Protein AF-A0A972V1W1-F1 (afdb_monomer_lite)

pLDDT: mean 84.82, std 15.71, range [30.11, 98.06]

Radius of gyration: 18.18 Å; chains: 1; bounding box: 45×48×38 Å

Secondary structure (DSSP, 8-state):
---BPPPBTTBTT--S-BHHHHHHHHHHHHTT-HHHH-SSPPTT--SSBTTB--TTTGGG----TT-------HHHHHHHHHHHTSSS-----TTHHHHHHHHTTT--TT--EEEEE--HHHHHHHHHHHHHH-GGGTT----HHHHHHHHHHHHHHHHHHHTTS-GGGEEEEEHHHHHH-TTHHHHHHHTTS---GGG--GGG----------HHHHHHHHHHHHHTT----------

Sequence (239 aa):
GNDLYLARESNPKGFFENALINGINESILEKYDFVNRNKEFPLFDKKHSPFQPTYGQRWLTYIQQGVTIKNFDKEVKEKIIRVISLENFAFKDPRFNYTLKVWNKYLNEEVIFLCIIRHPEIVAESVLKDCQTADYLLDFYISKELVYQLWFNSYSHLLNNLKSIDQGRIVFIHYEQLLSGDILQLLSVKLEARLTSNLISPDLNRSRTKDKSPKHVRELYNHLCKLANFRQKVWWNFF

Structure (mmCIF, N/CA/C/O backbone):
data_AF-A0A972V1W1-F1
#
_entry.id   AF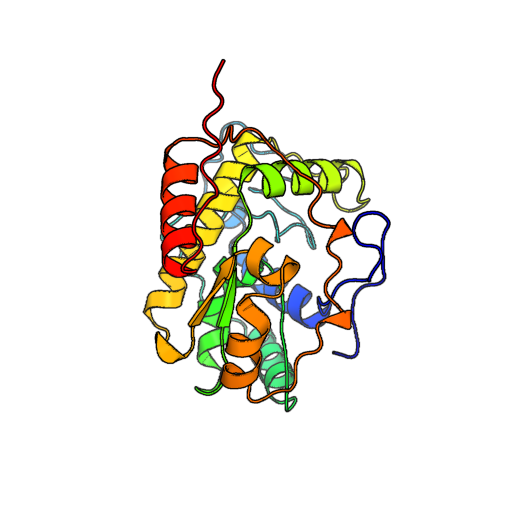-A0A972V1W1-F1
#
loop_
_atom_site.group_PDB
_atom_site.id
_atom_site.type_symbol
_atom_site.label_atom_id
_atom_site.label_alt_id
_atom_site.label_comp_id
_atom_site.label_asym_id
_atom_site.label_entity_id
_atom_site.label_seq_id
_atom_site.pdbx_PDB_ins_code
_atom_site.Cartn_x
_atom_site.Cartn_y
_atom_site.Cartn_z
_atom_site.occupancy
_atom_site.B_iso_or_equiv
_atom_site.auth_seq_id
_atom_site.auth_comp_id
_atom_site.auth_asym_id
_atom_site.auth_atom_id
_atom_site.pdbx_PDB_model_num
ATOM 1 N N . GLY A 1 1 ? -18.771 -1.642 -4.208 1.00 45.25 1 GLY A N 1
ATOM 2 C CA . GLY A 1 1 ? -18.747 -0.170 -4.305 1.00 45.25 1 GLY A CA 1
ATOM 3 C C . GLY A 1 1 ? -19.324 0.227 -5.644 1.00 45.25 1 GLY A C 1
ATOM 4 O O . GLY A 1 1 ? -19.081 -0.494 -6.598 1.00 45.25 1 GLY A O 1
ATOM 5 N N . ASN A 1 2 ? -20.088 1.317 -5.713 1.00 46.66 2 ASN A N 1
ATOM 6 C CA . ASN A 1 2 ? -20.863 1.668 -6.915 1.00 46.66 2 ASN A CA 1
ATOM 7 C C . ASN A 1 2 ? -20.087 2.526 -7.933 1.00 46.66 2 ASN A C 1
ATOM 9 O O . ASN A 1 2 ? -20.643 2.889 -8.959 1.00 46.66 2 ASN A O 1
ATOM 13 N N . ASP A 1 3 ? -18.821 2.840 -7.644 1.00 56.44 3 ASP A N 1
ATOM 14 C CA . ASP A 1 3 ? -17.971 3.732 -8.441 1.00 56.44 3 ASP A CA 1
ATOM 15 C C . ASP A 1 3 ? -16.564 3.122 -8.586 1.00 56.44 3 ASP A C 1
ATOM 17 O O . ASP A 1 3 ? -15.610 3.504 -7.903 1.00 56.44 3 ASP A O 1
ATOM 21 N N . LEU A 1 4 ? -16.497 2.034 -9.358 1.00 63.09 4 LEU A N 1
ATOM 22 C CA . LEU A 1 4 ? -15.283 1.263 -9.645 1.00 63.09 4 LEU A CA 1
ATOM 23 C C . LEU A 1 4 ? -14.649 1.753 -10.954 1.00 63.09 4 LEU A C 1
ATOM 25 O O . LEU A 1 4 ? -15.376 2.014 -11.912 1.00 63.09 4 LEU A O 1
ATOM 29 N N . TYR A 1 5 ? -13.313 1.836 -11.039 1.00 50.03 5 TYR A N 1
ATOM 30 C CA . TYR A 1 5 ? -12.676 2.220 -12.310 1.00 50.03 5 TYR A CA 1
ATOM 31 C C . TYR A 1 5 ? -12.931 1.181 -13.410 1.00 50.03 5 TYR A C 1
ATOM 33 O O . TYR A 1 5 ? -12.855 -0.034 -13.187 1.00 50.03 5 TYR A O 1
ATOM 41 N N . LEU A 1 6 ? -13.163 1.688 -14.624 1.00 46.16 6 LEU A N 1
ATOM 42 C CA . LEU A 1 6 ? -13.383 0.896 -15.832 1.00 46.16 6 LEU A CA 1
ATOM 43 C C . LEU A 1 6 ? -12.174 0.003 -16.171 1.00 46.16 6 LEU A C 1
ATOM 45 O O . LEU A 1 6 ? -11.036 0.271 -15.780 1.00 46.16 6 LEU A O 1
ATOM 49 N N . ALA A 1 7 ? -12.431 -1.078 -16.908 1.00 51.31 7 ALA A N 1
ATOM 50 C CA . ALA A 1 7 ? -11.392 -1.965 -17.428 1.00 51.31 7 ALA A CA 1
ATOM 51 C C . ALA A 1 7 ? -10.428 -1.224 -18.367 1.00 51.31 7 ALA A C 1
ATOM 53 O O . ALA A 1 7 ? -10.837 -0.337 -19.113 1.00 51.31 7 ALA A O 1
ATOM 54 N N . ARG A 1 8 ? -9.151 -1.622 -18.352 1.00 54.38 8 ARG A N 1
ATOM 55 C CA . ARG A 1 8 ? -8.121 -1.159 -19.299 1.00 54.38 8 ARG A CA 1
ATOM 56 C C . ARG A 1 8 ? -7.273 -2.333 -19.772 1.00 54.38 8 ARG A C 1
ATOM 58 O O . ARG A 1 8 ? -7.325 -3.399 -19.166 1.00 54.38 8 ARG A O 1
ATOM 65 N N . GLU A 1 9 ? -6.466 -2.147 -20.811 1.00 51.88 9 GLU A N 1
ATOM 66 C CA . GLU A 1 9 ? -5.689 -3.234 -21.427 1.00 51.88 9 GLU A CA 1
ATOM 67 C C . GLU A 1 9 ? -4.779 -3.977 -20.423 1.00 51.88 9 GLU A C 1
ATOM 69 O O . GLU A 1 9 ? -4.665 -5.201 -20.471 1.00 51.88 9 GLU A O 1
ATOM 74 N N . SER A 1 10 ? -4.206 -3.268 -19.437 1.00 48.19 10 SER A N 1
ATOM 75 C CA . SER A 1 10 ? -3.400 -3.889 -18.373 1.00 48.19 10 SER A CA 1
ATOM 76 C C . SER A 1 10 ? -4.210 -4.590 -17.268 1.00 48.19 10 SER A C 1
ATOM 78 O O . SER A 1 10 ? -3.644 -5.380 -16.511 1.00 48.19 10 SER A O 1
ATOM 80 N N . ASN A 1 11 ? -5.529 -4.365 -17.187 1.00 45.06 11 ASN A N 1
ATOM 81 C CA . ASN A 1 11 ? -6.443 -5.032 -16.255 1.00 45.06 11 ASN A CA 1
ATOM 82 C C . ASN A 1 11 ? -7.858 -5.202 -16.868 1.00 45.06 11 ASN A C 1
ATOM 84 O O . ASN A 1 11 ? -8.752 -4.377 -16.632 1.00 45.06 11 ASN A O 1
ATOM 88 N N . PRO A 1 12 ? -8.085 -6.279 -17.643 1.00 47.28 12 PRO A N 1
ATOM 89 C CA . PRO A 1 12 ? -9.292 -6.449 -18.456 1.00 47.28 12 PRO A CA 1
ATOM 90 C C . PRO A 1 12 ? -10.582 -6.700 -17.656 1.00 47.28 12 PRO A C 1
ATOM 92 O O . PRO A 1 12 ? -11.661 -6.688 -18.237 1.00 47.28 12 PRO A O 1
ATOM 95 N N . LYS A 1 13 ? -10.507 -6.907 -16.332 1.00 48.62 13 LYS A N 1
ATOM 96 C CA . LYS A 1 13 ? -11.685 -7.118 -15.467 1.00 48.62 13 LYS A CA 1
ATOM 97 C C . LYS A 1 13 ? -12.206 -5.842 -14.784 1.00 48.62 13 LYS A C 1
ATOM 99 O O . LYS A 1 13 ? -13.148 -5.933 -14.002 1.00 48.62 13 LYS A O 1
ATOM 104 N N . GLY A 1 14 ? -11.618 -4.671 -15.047 1.00 52.25 14 GLY A N 1
ATOM 105 C CA . GLY A 1 14 ? -11.897 -3.462 -14.259 1.00 52.25 14 GLY A CA 1
ATOM 106 C C . GLY A 1 14 ? -11.133 -3.446 -12.939 1.00 52.25 14 GLY A C 1
ATOM 107 O O . GLY A 1 14 ? -10.493 -4.431 -12.556 1.00 52.25 14 GLY A O 1
ATOM 108 N N . PHE A 1 15 ? -11.156 -2.318 -12.234 1.00 55.47 15 PHE A N 1
ATOM 109 C CA . PHE A 1 15 ? -10.515 -2.218 -10.925 1.00 55.47 15 PHE A CA 1
ATOM 110 C C . PHE A 1 15 ? -11.547 -2.393 -9.825 1.00 55.47 15 PHE A C 1
ATOM 112 O O . PHE A 1 15 ? -12.575 -1.733 -9.807 1.00 55.47 15 PHE A O 1
ATOM 119 N N . PHE A 1 16 ? -11.210 -3.193 -8.820 1.00 60.44 16 PHE A N 1
ATOM 120 C CA . PHE A 1 16 ? -11.944 -3.225 -7.552 1.00 60.44 16 PHE A CA 1
ATOM 121 C C . PHE A 1 16 ? -11.665 -1.983 -6.676 1.00 60.44 16 PHE A C 1
ATOM 123 O O . PHE A 1 16 ? -12.022 -1.960 -5.501 1.00 60.44 16 PHE A O 1
ATOM 130 N N . GLU A 1 17 ? -10.989 -0.969 -7.228 1.00 63.66 17 GLU A N 1
ATOM 131 C CA . GLU A 1 17 ? -10.666 0.288 -6.558 1.00 63.66 17 GLU A CA 1
ATOM 132 C C . GLU A 1 17 ? -11.804 1.284 -6.728 1.00 63.66 17 GLU A C 1
ATOM 134 O O . GLU A 1 17 ? -12.349 1.447 -7.819 1.00 63.66 17 GLU A O 1
ATOM 139 N N . ASN A 1 18 ? -12.136 1.963 -5.637 1.00 78.81 18 ASN A N 1
ATOM 140 C CA . ASN A 1 18 ? -13.181 2.968 -5.598 1.00 78.81 18 ASN A CA 1
ATOM 141 C C . ASN A 1 18 ? -12.552 4.366 -5.687 1.00 78.81 18 ASN A C 1
ATOM 143 O O . ASN A 1 18 ? -11.646 4.683 -4.911 1.00 78.81 18 ASN A O 1
ATOM 147 N N . ALA A 1 19 ? -13.037 5.204 -6.606 1.00 83.69 19 ALA A N 1
ATOM 148 C CA . ALA A 1 19 ? -12.468 6.530 -6.855 1.00 83.69 19 ALA A CA 1
ATOM 149 C C . ALA A 1 19 ? -12.461 7.428 -5.605 1.00 83.69 19 ALA A C 1
ATOM 151 O O . ALA A 1 19 ? -11.485 8.139 -5.368 1.00 83.69 19 ALA A O 1
ATOM 152 N N . LEU A 1 20 ? -13.488 7.336 -4.753 1.00 89.06 20 LEU A N 1
ATOM 153 C CA . LEU A 1 20 ? -13.559 8.075 -3.491 1.00 89.06 20 LEU A CA 1
ATOM 154 C C . LEU A 1 20 ? -12.489 7.610 -2.496 1.00 89.06 20 LEU A C 1
ATOM 156 O O . LEU A 1 20 ? -11.830 8.449 -1.885 1.00 89.06 20 LEU A O 1
ATOM 160 N N . ILE A 1 21 ? -12.267 6.299 -2.356 1.00 92.69 21 ILE A N 1
ATOM 161 C CA . ILE A 1 21 ? -11.205 5.758 -1.487 1.00 92.69 21 ILE A CA 1
ATOM 162 C C . ILE A 1 21 ? -9.830 6.205 -1.989 1.00 92.69 21 ILE A C 1
ATOM 164 O O . ILE A 1 21 ? -9.012 6.694 -1.206 1.00 92.69 21 ILE A O 1
ATOM 168 N N . ASN A 1 22 ? -9.619 6.123 -3.304 1.00 92.75 22 ASN A N 1
ATOM 169 C CA . ASN A 1 22 ? -8.395 6.584 -3.942 1.00 92.75 22 ASN A CA 1
ATOM 170 C C . ASN A 1 22 ? -8.168 8.082 -3.703 1.00 92.75 22 ASN A C 1
ATOM 172 O O . ASN A 1 22 ? -7.069 8.481 -3.325 1.00 92.75 22 ASN A O 1
ATOM 176 N N . GLY A 1 23 ? -9.211 8.901 -3.854 1.00 93.69 23 GLY A N 1
ATOM 177 C CA . GLY A 1 23 ? -9.164 10.339 -3.605 1.00 93.69 23 GLY A CA 1
ATOM 178 C C . GLY A 1 23 ? -8.857 10.687 -2.148 1.00 93.69 23 GLY A C 1
ATOM 179 O O . GLY A 1 23 ? -8.044 11.571 -1.895 1.00 93.69 23 GLY A O 1
ATOM 180 N N . ILE A 1 24 ? -9.435 9.964 -1.182 1.00 94.50 24 ILE A N 1
ATOM 181 C CA . ILE A 1 24 ? -9.118 10.144 0.245 1.00 94.50 24 ILE A CA 1
ATOM 182 C C . ILE A 1 24 ? -7.628 9.876 0.495 1.00 94.50 24 ILE A C 1
ATOM 184 O O . ILE A 1 24 ? -6.961 10.680 1.147 1.00 94.50 24 ILE A O 1
ATOM 188 N N . ASN A 1 25 ? -7.092 8.771 -0.030 1.00 95.88 25 ASN A N 1
ATOM 189 C CA . ASN A 1 25 ? -5.680 8.433 0.143 1.00 95.88 25 ASN A CA 1
ATOM 190 C C . ASN A 1 25 ? -4.749 9.409 -0.596 1.00 95.88 25 ASN A C 1
ATOM 192 O O . ASN A 1 25 ? -3.722 9.778 -0.032 1.00 95.88 25 ASN A O 1
ATOM 196 N N . GLU A 1 26 ? -5.111 9.887 -1.791 1.00 95.06 26 GLU A N 1
ATOM 197 C CA . GLU A 1 26 ? -4.398 10.977 -2.479 1.00 95.06 26 GLU A CA 1
ATOM 198 C C . GLU A 1 26 ? -4.293 12.225 -1.595 1.00 95.06 26 GLU A C 1
ATOM 200 O O . GLU A 1 26 ? -3.187 12.703 -1.345 1.00 95.06 26 GLU A O 1
ATOM 205 N N . SER A 1 27 ? -5.418 12.708 -1.054 1.00 93.50 27 SER A N 1
ATOM 206 C CA . SER A 1 27 ? -5.447 13.904 -0.200 1.00 93.50 27 SER A CA 1
ATOM 207 C C . SER A 1 27 ? -4.664 13.730 1.103 1.00 93.50 27 SER A C 1
ATOM 209 O O . SER A 1 27 ? -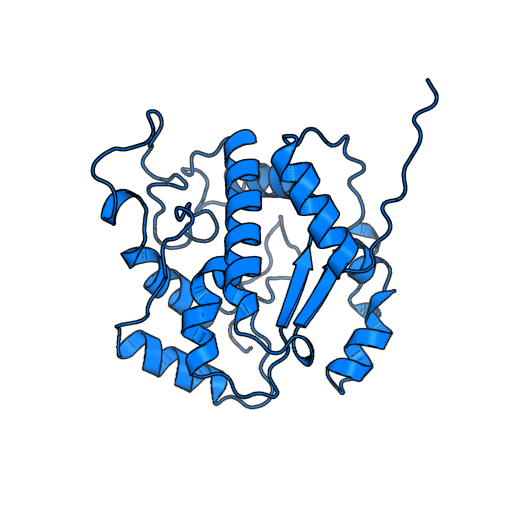4.072 14.687 1.604 1.00 93.50 27 SER A O 1
ATOM 211 N N . ILE A 1 28 ? -4.645 12.519 1.675 1.00 94.44 28 ILE A N 1
ATOM 212 C CA . ILE A 1 28 ? -3.809 12.231 2.846 1.00 94.44 28 ILE A CA 1
ATOM 213 C C . ILE A 1 28 ? -2.333 12.340 2.467 1.00 94.44 28 ILE A C 1
ATOM 215 O O . ILE A 1 28 ? -1.585 12.987 3.196 1.00 94.44 28 ILE A O 1
ATOM 219 N N . LEU A 1 29 ? -1.911 11.701 1.372 1.00 94.19 29 LEU A N 1
ATOM 220 C CA . LEU A 1 29 ? -0.497 11.568 1.018 1.00 94.19 29 LEU A CA 1
ATOM 221 C C . LEU A 1 29 ? 0.120 12.834 0.424 1.00 94.19 29 LEU A C 1
ATOM 223 O O . LEU A 1 29 ? 1.309 13.041 0.626 1.00 94.19 29 LEU A O 1
ATOM 227 N N . GLU A 1 30 ? -0.658 13.709 -0.208 1.00 92.88 30 GLU A N 1
ATOM 228 C CA . GLU A 1 30 ? -0.179 14.987 -0.760 1.00 92.88 30 GLU A CA 1
ATOM 229 C C . GLU A 1 30 ? 0.623 15.826 0.248 1.00 92.88 30 GLU A C 1
ATOM 231 O O . GLU A 1 30 ? 1.699 16.351 -0.042 1.00 92.88 30 GLU A O 1
ATOM 236 N N . LYS A 1 31 ? 0.158 15.872 1.499 1.00 90.06 31 LYS A N 1
ATOM 237 C CA . LYS A 1 31 ? 0.831 16.597 2.593 1.00 90.06 31 LYS A CA 1
ATOM 238 C C . LYS A 1 31 ? 2.148 15.937 3.033 1.00 90.06 31 LYS A C 1
ATOM 240 O O . LYS A 1 31 ? 2.873 16.484 3.864 1.00 90.06 31 LYS A O 1
ATOM 245 N N . TYR A 1 32 ? 2.434 14.746 2.518 1.00 91.56 32 TYR A N 1
ATOM 246 C CA . TYR A 1 32 ? 3.594 13.923 2.836 1.00 91.56 32 TYR A CA 1
ATOM 247 C C . TYR A 1 32 ? 4.477 13.634 1.624 1.00 91.56 32 TYR A C 1
ATOM 249 O O . TYR A 1 32 ? 5.448 12.890 1.783 1.00 91.56 32 TYR A O 1
ATOM 257 N N . ASP A 1 33 ? 4.193 14.240 0.467 1.00 89.88 33 ASP A N 1
ATOM 258 C CA . ASP A 1 33 ? 5.081 14.178 -0.690 1.00 89.88 33 ASP A CA 1
ATOM 259 C C . ASP A 1 33 ? 6.495 14.600 -0.265 1.00 89.88 33 ASP A C 1
ATOM 261 O O . ASP A 1 33 ? 6.678 15.544 0.513 1.00 89.88 33 ASP A O 1
ATOM 265 N N . PHE A 1 34 ? 7.508 13.871 -0.739 1.00 85.56 34 PHE A N 1
ATOM 266 C CA . PHE A 1 34 ? 8.886 14.031 -0.273 1.00 85.56 34 PHE A CA 1
ATOM 267 C C . PHE A 1 34 ? 9.372 15.482 -0.414 1.00 85.56 34 PHE A C 1
ATOM 269 O O . PHE A 1 34 ? 9.967 16.017 0.527 1.00 85.56 34 PHE A O 1
ATOM 276 N N . VAL A 1 35 ? 9.029 16.123 -1.538 1.00 79.56 35 VAL A N 1
ATOM 277 C CA . VAL A 1 35 ? 9.283 17.541 -1.853 1.00 79.56 35 VAL A CA 1
ATOM 278 C C . VAL A 1 35 ? 8.791 18.514 -0.775 1.00 79.56 35 VAL A C 1
ATOM 280 O O . VAL A 1 35 ? 9.433 19.524 -0.510 1.00 79.56 35 VAL A O 1
ATOM 283 N N . ASN A 1 36 ? 7.684 18.200 -0.099 1.00 80.00 36 ASN A N 1
ATOM 284 C CA . ASN A 1 36 ? 7.084 19.076 0.908 1.00 80.00 36 ASN A CA 1
ATOM 285 C C . ASN A 1 36 ? 7.765 18.949 2.277 1.00 80.00 36 ASN A C 1
ATOM 287 O O . ASN A 1 36 ? 7.509 19.748 3.178 1.00 80.00 36 ASN A O 1
ATOM 291 N N . ARG A 1 37 ? 8.597 17.919 2.472 1.00 81.81 37 ARG A N 1
ATOM 292 C CA . ARG A 1 37 ? 9.141 17.545 3.785 1.00 81.81 37 ARG A CA 1
ATOM 293 C C . ARG A 1 37 ? 10.657 17.604 3.878 1.00 81.81 37 ARG A C 1
ATOM 295 O O . ARG A 1 37 ? 11.175 17.613 4.992 1.00 81.81 37 ARG A O 1
ATOM 302 N N . ASN A 1 38 ? 11.355 17.633 2.750 1.00 77.62 38 ASN A N 1
ATOM 303 C CA . ASN A 1 38 ? 12.808 17.554 2.707 1.00 77.62 38 ASN A CA 1
ATOM 304 C C . ASN A 1 38 ? 13.372 18.742 1.937 1.00 77.62 38 ASN A C 1
ATOM 306 O O . ASN A 1 38 ? 12.878 19.095 0.872 1.00 77.62 38 ASN A O 1
ATOM 310 N N . LYS A 1 39 ? 14.413 19.361 2.502 1.00 70.50 39 LYS A N 1
ATOM 311 C CA . LYS A 1 39 ? 15.162 20.437 1.839 1.00 70.50 39 LYS A CA 1
ATOM 312 C C . LYS A 1 39 ? 16.206 19.891 0.867 1.00 70.50 39 LYS A C 1
ATOM 314 O O . LYS A 1 39 ? 16.560 20.568 -0.089 1.00 70.50 39 LYS A O 1
ATOM 319 N N . GLU A 1 40 ? 16.695 18.685 1.137 1.00 72.06 40 GLU A N 1
ATOM 320 C CA . GLU A 1 40 ? 17.670 17.985 0.311 1.00 72.06 40 GLU A CA 1
ATOM 321 C C . GLU A 1 40 ? 16.960 16.900 -0.491 1.00 72.06 40 GLU A C 1
ATOM 323 O O . GLU A 1 40 ? 16.246 16.058 0.062 1.00 72.06 40 GLU A O 1
ATOM 328 N N . PHE A 1 41 ? 17.153 16.946 -1.805 1.00 68.50 41 PHE A N 1
ATOM 329 C CA . PHE A 1 41 ? 16.568 16.002 -2.743 1.00 68.50 41 PHE A CA 1
ATOM 330 C C . PHE A 1 41 ? 17.577 14.907 -3.086 1.00 68.50 41 PHE A C 1
ATOM 332 O O . PHE A 1 41 ? 18.780 15.176 -3.148 1.00 68.50 41 PHE A O 1
ATOM 339 N N . PRO A 1 42 ? 17.122 13.667 -3.340 1.00 73.56 42 PRO A N 1
ATOM 340 C CA . PRO A 1 42 ? 17.964 12.687 -4.005 1.00 73.56 42 PRO A CA 1
ATOM 341 C C . PRO A 1 42 ? 18.503 13.304 -5.300 1.00 73.56 42 PRO A C 1
ATOM 343 O O . PRO A 1 42 ? 17.766 13.995 -5.995 1.00 73.56 42 PRO A O 1
ATOM 346 N N . LEU A 1 43 ? 19.754 13.005 -5.659 1.00 55.16 43 LEU A N 1
ATOM 347 C CA . LEU A 1 43 ? 20.443 13.537 -6.852 1.00 55.16 43 LEU A CA 1
ATOM 348 C C . LEU A 1 43 ? 19.696 13.322 -8.193 1.00 55.16 43 LEU A C 1
ATOM 350 O O . LEU A 1 43 ? 20.138 13.815 -9.226 1.00 55.16 43 LEU A O 1
ATOM 354 N N . PHE A 1 44 ? 18.584 12.584 -8.185 1.00 58.00 44 PHE A N 1
ATOM 355 C CA . PHE A 1 44 ? 17.767 12.222 -9.340 1.00 58.00 44 PHE A CA 1
ATOM 356 C C . PHE A 1 44 ? 16.276 12.508 -9.122 1.00 58.00 44 PHE A C 1
ATOM 358 O O . PHE A 1 44 ? 15.429 11.759 -9.617 1.00 58.00 44 PHE A O 1
ATOM 365 N N . ASP A 1 45 ? 15.929 13.552 -8.369 1.00 67.44 45 ASP A N 1
ATOM 366 C CA . ASP A 1 45 ? 14.546 14.008 -8.339 1.00 67.44 45 ASP A CA 1
ATOM 367 C C . ASP A 1 45 ? 14.178 14.593 -9.714 1.00 67.44 45 ASP A C 1
ATOM 369 O O . ASP A 1 45 ? 14.852 15.437 -10.299 1.00 67.44 45 ASP A O 1
ATOM 373 N N . LYS A 1 46 ? 13.149 14.017 -10.325 1.00 71.44 46 LYS A N 1
ATOM 374 C CA . LYS A 1 46 ? 12.516 14.582 -11.510 1.00 71.44 46 LYS A CA 1
ATOM 375 C C . LYS A 1 46 ? 11.099 14.938 -11.117 1.00 71.44 46 LYS A C 1
ATOM 377 O O . LYS A 1 46 ? 10.474 14.223 -10.328 1.00 71.44 46 LYS A O 1
ATOM 382 N N . LYS A 1 47 ? 10.567 15.997 -11.718 1.00 79.69 47 LYS A N 1
ATOM 383 C CA . LYS A 1 47 ? 9.121 16.209 -11.732 1.00 79.69 47 LYS A CA 1
ATOM 384 C C . LYS A 1 47 ? 8.452 14.945 -12.270 1.00 79.69 47 LYS A C 1
ATOM 386 O O . LYS A 1 47 ? 8.987 14.365 -13.211 1.00 79.69 47 LYS A O 1
ATOM 391 N N . HIS A 1 48 ? 7.324 14.536 -11.688 1.00 87.25 48 HIS A N 1
ATOM 392 C CA . HIS A 1 48 ? 6.658 13.269 -12.015 1.00 87.25 48 HIS A CA 1
ATOM 393 C C . HIS A 1 48 ? 7.544 12.069 -11.657 1.00 87.25 48 HIS A C 1
ATOM 395 O O . HIS A 1 48 ? 7.934 11.271 -12.499 1.00 87.25 48 HIS A O 1
ATOM 401 N N . SER A 1 49 ? 7.921 11.958 -10.388 1.00 91.69 49 SER A N 1
ATOM 402 C CA . SER A 1 49 ? 8.684 10.816 -9.870 1.00 91.69 49 SER A CA 1
ATOM 403 C C . SER A 1 49 ? 8.151 10.409 -8.500 1.00 91.69 49 SER A C 1
ATOM 405 O O . SER A 1 49 ? 7.354 11.144 -7.915 1.00 91.69 49 SER A O 1
ATOM 407 N N . PRO A 1 50 ? 8.609 9.290 -7.918 1.00 92.88 50 PRO A N 1
ATOM 408 C CA . PRO A 1 50 ? 8.214 8.910 -6.564 1.00 92.88 50 PRO A CA 1
ATOM 409 C C . PRO A 1 50 ? 8.464 9.973 -5.488 1.00 92.88 50 PRO A C 1
ATOM 411 O O . PRO A 1 50 ? 7.813 9.944 -4.448 1.00 92.88 50 PRO A O 1
ATOM 414 N N . PHE A 1 51 ? 9.385 10.911 -5.719 1.00 92.56 51 PHE A N 1
ATOM 415 C CA . PHE A 1 51 ? 9.696 11.996 -4.782 1.00 92.56 51 PHE A CA 1
ATOM 416 C C . PHE A 1 51 ? 8.863 13.264 -5.029 1.00 92.56 51 PHE A C 1
ATOM 418 O O . PHE A 1 51 ? 8.705 14.094 -4.131 1.00 92.56 51 PHE A O 1
ATOM 425 N N . GLN A 1 52 ? 8.304 13.400 -6.231 1.00 91.38 52 GLN A N 1
ATOM 426 C CA . GLN A 1 52 ? 7.469 14.528 -6.633 1.00 91.38 52 GLN A CA 1
ATOM 427 C C . GLN A 1 52 ? 6.309 14.045 -7.527 1.00 91.38 52 GLN A C 1
ATOM 429 O O . GLN A 1 52 ? 6.262 14.380 -8.718 1.00 91.38 52 GLN A O 1
ATOM 434 N N . PRO A 1 53 ? 5.404 13.202 -6.992 1.00 93.06 53 PRO A N 1
ATOM 435 C CA . PRO A 1 53 ? 4.260 12.700 -7.745 1.00 93.06 53 PRO A CA 1
ATOM 436 C C . PRO A 1 53 ? 3.212 13.803 -7.933 1.00 93.06 53 PRO A C 1
ATOM 438 O O . PRO A 1 53 ? 3.109 14.724 -7.122 1.00 93.06 53 PRO A O 1
ATOM 441 N N . THR A 1 54 ? 2.390 13.692 -8.973 1.00 92.19 54 THR A N 1
ATOM 442 C CA . THR A 1 54 ? 1.173 14.507 -9.117 1.00 92.19 54 THR A CA 1
ATOM 443 C C . THR A 1 54 ? -0.070 13.740 -8.657 1.00 92.19 54 THR A C 1
ATOM 445 O O . THR A 1 54 ? 0.001 12.577 -8.241 1.00 92.19 54 THR A O 1
ATOM 448 N N . TYR A 1 55 ? -1.233 14.399 -8.708 1.00 92.94 55 TYR A N 1
ATOM 449 C CA . TYR A 1 55 ? -2.509 13.762 -8.395 1.00 92.94 55 TYR A CA 1
ATOM 450 C C . TYR A 1 55 ? -2.723 12.496 -9.236 1.00 92.94 55 TYR A C 1
ATOM 452 O O . TYR A 1 55 ? -2.600 12.515 -10.459 1.00 92.94 55 TYR A O 1
ATOM 460 N N . GLY A 1 56 ? -3.047 11.392 -8.564 1.00 92.25 56 GLY A N 1
ATOM 461 C CA . GLY A 1 56 ? -3.252 10.081 -9.186 1.00 92.25 56 GLY A CA 1
ATOM 462 C C . GLY A 1 56 ? -1.978 9.243 -9.326 1.00 92.25 56 GLY A C 1
ATOM 463 O O . GLY A 1 56 ? -2.070 8.047 -9.601 1.00 92.25 56 GLY A O 1
ATOM 464 N N . GLN A 1 57 ? -0.795 9.815 -9.081 1.00 94.75 57 GLN A N 1
ATOM 465 C CA . GLN A 1 57 ? 0.491 9.110 -9.139 1.00 94.75 57 GLN A CA 1
ATOM 466 C C . GLN A 1 57 ? 0.990 8.666 -7.751 1.00 94.75 57 GLN A C 1
ATOM 468 O O . GLN A 1 57 ? 1.950 7.901 -7.657 1.00 94.75 57 GLN A O 1
ATOM 473 N N . ARG A 1 58 ? 0.342 9.075 -6.646 1.00 95.25 58 ARG A N 1
ATOM 474 C CA . ARG A 1 58 ? 0.864 8.841 -5.281 1.00 95.25 58 ARG A CA 1
ATOM 475 C C . ARG A 1 58 ? 0.806 7.393 -4.819 1.00 95.25 58 ARG A C 1
ATOM 477 O O . ARG A 1 58 ? 1.376 7.059 -3.788 1.00 95.25 58 ARG A O 1
ATOM 484 N N . TRP A 1 59 ? 0.185 6.499 -5.579 1.00 95.00 59 TRP A N 1
ATOM 485 C CA . TRP A 1 59 ? 0.350 5.062 -5.353 1.00 95.00 59 TRP A CA 1
ATOM 486 C C . TRP A 1 59 ? 1.795 4.582 -5.618 1.00 95.00 59 TRP A C 1
ATOM 488 O O . TRP A 1 59 ? 2.175 3.521 -5.126 1.00 95.00 59 TRP A O 1
ATOM 498 N N . LEU A 1 60 ? 2.615 5.391 -6.303 1.00 95.88 60 LEU A N 1
ATOM 499 C CA . LEU A 1 60 ? 4.063 5.228 -6.475 1.00 95.88 60 LEU A CA 1
ATOM 500 C C . LEU A 1 60 ? 4.884 6.222 -5.631 1.00 95.88 60 LEU A C 1
ATOM 502 O O . LEU A 1 60 ? 6.056 6.440 -5.923 1.00 95.88 60 LEU A O 1
ATOM 506 N N . THR A 1 61 ? 4.310 6.848 -4.598 1.00 95.06 61 THR A N 1
ATOM 507 C CA . THR A 1 61 ? 5.051 7.826 -3.782 1.00 95.06 61 THR A CA 1
ATOM 508 C C . THR A 1 61 ? 6.071 7.164 -2.850 1.00 95.06 61 THR A C 1
ATOM 510 O O . THR A 1 61 ? 5.831 6.092 -2.272 1.00 95.06 61 THR A O 1
ATOM 513 N N . TYR A 1 62 ? 7.207 7.834 -2.665 1.00 93.81 62 TYR A N 1
ATOM 514 C CA . TYR A 1 62 ? 8.210 7.499 -1.665 1.00 93.81 62 TYR A CA 1
ATOM 515 C C . TYR A 1 62 ? 7.968 8.296 -0.381 1.00 93.81 62 TYR A C 1
ATOM 517 O O . TYR A 1 62 ? 8.082 9.520 -0.352 1.00 93.81 62 TYR A O 1
ATOM 525 N N . ILE A 1 63 ? 7.718 7.583 0.718 1.00 92.81 63 ILE A N 1
ATOM 526 C CA . ILE A 1 63 ? 7.616 8.174 2.058 1.00 92.81 63 ILE A CA 1
ATOM 527 C C . ILE A 1 63 ? 8.698 7.572 2.933 1.00 92.81 63 ILE A C 1
ATOM 529 O O . ILE A 1 63 ? 8.681 6.373 3.204 1.00 92.81 63 ILE A O 1
ATOM 533 N N . GLN A 1 64 ? 9.628 8.401 3.399 1.00 90.50 64 GLN A N 1
ATOM 534 C CA . GLN A 1 64 ? 10.753 7.955 4.217 1.00 90.50 64 GLN A CA 1
ATOM 535 C C . GLN A 1 64 ? 10.290 7.156 5.449 1.00 90.50 64 GLN A C 1
ATOM 537 O O . GLN A 1 64 ? 9.274 7.467 6.077 1.00 90.50 64 GLN A O 1
ATOM 542 N N . GLN A 1 65 ? 11.048 6.117 5.808 1.00 88.62 65 GLN A N 1
ATOM 543 C CA . GLN A 1 65 ? 10.818 5.355 7.037 1.00 88.62 65 GLN A CA 1
ATOM 544 C C . GLN A 1 65 ? 10.817 6.265 8.274 1.00 88.62 65 GLN A C 1
ATOM 546 O O . GLN A 1 65 ? 11.525 7.268 8.332 1.00 88.62 65 GLN A O 1
ATOM 551 N N . GLY A 1 66 ? 9.996 5.922 9.267 1.00 86.19 66 GLY A N 1
ATOM 552 C CA . GLY A 1 66 ? 9.834 6.707 10.497 1.00 86.19 66 GLY A CA 1
ATOM 553 C C . GLY A 1 66 ? 8.883 7.906 10.376 1.00 86.19 66 GLY A C 1
ATOM 554 O O . GLY A 1 66 ? 8.412 8.413 11.398 1.00 86.19 66 GLY A O 1
ATOM 555 N N . VAL A 1 67 ? 8.512 8.327 9.161 1.00 89.38 67 VAL A N 1
ATOM 556 C CA . VAL A 1 67 ? 7.467 9.340 8.970 1.00 89.38 67 VAL A CA 1
ATOM 557 C C . VAL A 1 67 ? 6.132 8.783 9.457 1.00 89.38 67 VAL A C 1
ATOM 559 O O . VAL A 1 67 ? 5.580 7.843 8.896 1.00 89.38 67 VAL A O 1
ATOM 562 N N . THR A 1 68 ? 5.589 9.387 10.514 1.00 84.75 68 THR A N 1
ATOM 563 C CA . THR A 1 68 ? 4.245 9.054 10.993 1.00 84.75 68 THR A CA 1
ATOM 564 C C . THR A 1 68 ? 3.216 9.903 10.264 1.00 84.75 68 THR A C 1
ATOM 566 O O . THR A 1 68 ? 3.137 11.113 10.487 1.00 84.75 68 THR A O 1
ATOM 569 N N . ILE A 1 69 ? 2.386 9.255 9.452 1.00 89.69 69 ILE A N 1
ATOM 570 C CA . ILE A 1 69 ? 1.256 9.903 8.790 1.00 89.69 69 ILE A CA 1
ATOM 571 C C . ILE A 1 69 ? 0.134 10.109 9.803 1.00 89.69 69 ILE A C 1
ATOM 573 O O . ILE A 1 69 ? -0.396 9.172 10.406 1.00 89.69 69 ILE A O 1
ATOM 577 N N . LYS A 1 70 ? -0.208 11.373 10.017 1.00 84.50 70 LYS A N 1
ATOM 578 C CA . LYS A 1 70 ? -1.307 11.820 10.866 1.00 84.50 70 LYS A CA 1
ATOM 579 C C . LYS A 1 70 ? -2.339 12.526 9.993 1.00 84.50 70 LYS A C 1
ATOM 581 O O . LYS A 1 70 ? -1.991 13.337 9.139 1.00 84.50 70 LYS A O 1
ATOM 586 N N . ASN A 1 71 ? -3.610 12.236 10.239 1.00 70.44 71 ASN A N 1
ATOM 587 C CA . ASN A 1 71 ? -4.689 13.023 9.668 1.00 70.44 71 ASN A CA 1
ATOM 588 C C . ASN A 1 71 ? -5.014 14.196 10.590 1.00 70.44 71 ASN A C 1
ATOM 590 O O . ASN A 1 71 ? -5.251 13.988 11.782 1.00 70.44 71 ASN A O 1
ATOM 594 N N . PHE A 1 72 ? -5.016 15.392 10.011 1.00 67.44 72 PHE A N 1
ATOM 595 C CA . PHE A 1 72 ? -5.400 16.644 10.661 1.00 67.44 72 PHE A CA 1
ATOM 596 C C . PHE A 1 72 ? -6.571 17.325 9.946 1.00 67.44 72 PHE A C 1
ATOM 598 O O . PHE A 1 72 ? -7.000 18.395 10.362 1.00 67.44 72 PHE A O 1
ATOM 605 N N . ASP A 1 73 ? -7.080 16.727 8.870 1.00 85.12 73 ASP A N 1
ATOM 606 C CA . ASP A 1 73 ? -8.068 17.351 8.008 1.00 85.12 73 ASP A CA 1
ATOM 607 C C . ASP A 1 73 ? -9.482 16.868 8.348 1.00 85.12 73 ASP A C 1
ATOM 609 O O . ASP A 1 73 ? -9.774 15.663 8.329 1.00 85.12 73 ASP A O 1
ATOM 613 N N . LYS A 1 74 ? -10.358 17.823 8.675 1.00 89.56 74 LYS A N 1
ATOM 614 C CA . LYS A 1 74 ? -11.768 17.568 8.985 1.00 89.56 74 LYS A CA 1
ATOM 615 C C . LYS A 1 74 ? -12.486 16.958 7.781 1.00 89.56 74 LYS A C 1
ATOM 617 O O . LYS A 1 74 ? -13.254 16.019 7.968 1.00 89.56 74 LYS A O 1
ATOM 622 N N . GLU A 1 75 ? -12.172 17.408 6.569 1.00 91.62 75 GLU A N 1
ATOM 623 C CA . GLU A 1 75 ? -12.803 16.912 5.347 1.00 91.62 75 GLU A CA 1
ATOM 624 C C . GLU A 1 75 ? -12.430 15.444 5.091 1.00 91.62 75 GLU A C 1
ATOM 626 O O . GLU A 1 75 ? -13.290 14.611 4.805 1.00 91.62 75 GLU A O 1
ATOM 631 N N . VAL A 1 76 ? -11.153 15.086 5.273 1.00 91.88 76 VAL A N 1
ATOM 632 C CA . VAL A 1 76 ? -10.691 13.689 5.170 1.00 91.88 76 VAL A CA 1
ATOM 633 C C . VAL A 1 76 ? -11.396 12.813 6.204 1.00 91.88 76 VAL A C 1
ATOM 635 O O . VAL A 1 76 ? -11.842 11.715 5.875 1.00 91.88 76 VAL A O 1
ATOM 638 N N . LYS A 1 77 ? -11.526 13.290 7.450 1.00 93.06 77 LYS A N 1
ATOM 639 C CA . LYS A 1 77 ? -12.249 12.565 8.506 1.00 93.06 77 LYS A CA 1
ATOM 640 C C . LYS A 1 77 ? -13.707 12.314 8.108 1.00 93.06 77 LYS A C 1
ATOM 642 O O . LYS A 1 77 ? -14.173 11.186 8.229 1.00 93.06 77 LYS A O 1
ATOM 647 N N . GLU A 1 78 ? -14.418 13.340 7.650 1.00 93.62 78 GLU A N 1
ATOM 648 C CA . GLU A 1 78 ? -15.827 13.233 7.251 1.00 93.62 78 GLU A CA 1
ATOM 649 C C . GLU A 1 78 ? -16.013 12.263 6.082 1.00 93.62 78 GLU A C 1
ATOM 651 O O . GLU A 1 78 ? -16.909 11.418 6.120 1.00 93.62 78 GLU A O 1
ATOM 656 N N . LYS A 1 79 ? -15.120 12.309 5.086 1.00 93.31 79 LYS A N 1
ATOM 657 C CA . LYS A 1 79 ? -15.120 11.360 3.966 1.00 93.31 79 LYS A CA 1
ATOM 658 C C . LYS A 1 79 ? -14.889 9.921 4.428 1.00 93.31 79 LYS A C 1
ATOM 660 O O . LYS A 1 79 ? -15.616 9.040 3.978 1.00 93.31 79 LYS A O 1
ATOM 665 N N . ILE A 1 80 ? -13.939 9.679 5.339 1.00 93.81 80 ILE A N 1
ATOM 666 C CA . ILE A 1 80 ? -13.701 8.341 5.910 1.00 93.81 80 ILE A CA 1
ATOM 667 C C . ILE A 1 80 ? -14.950 7.843 6.641 1.00 93.81 80 ILE A C 1
ATOM 669 O O . ILE A 1 80 ? -15.418 6.747 6.346 1.00 93.81 80 ILE A O 1
ATOM 673 N N .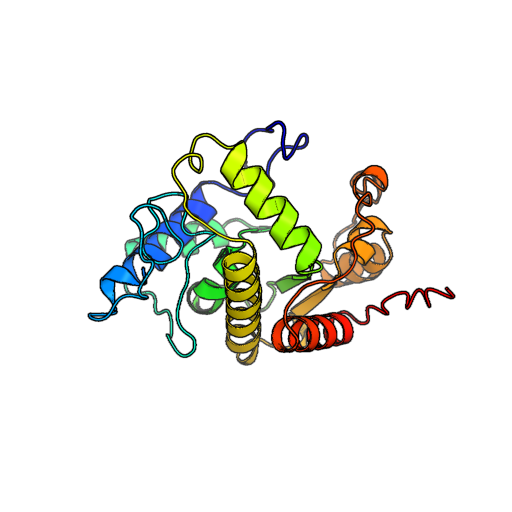 ILE A 1 81 ? -15.515 8.647 7.550 1.00 92.88 81 ILE A N 1
ATOM 674 C CA . ILE A 1 81 ? -16.709 8.271 8.327 1.00 92.88 81 ILE A CA 1
ATOM 675 C C . ILE A 1 81 ? -17.875 7.924 7.394 1.00 92.88 81 ILE A C 1
ATOM 677 O O . ILE A 1 81 ? -18.546 6.916 7.594 1.00 92.88 81 ILE A O 1
ATOM 681 N N . ARG A 1 82 ? -18.077 8.718 6.338 1.00 91.62 82 ARG A N 1
ATOM 682 C CA . ARG A 1 82 ? -19.136 8.491 5.350 1.00 91.62 82 ARG A CA 1
ATOM 683 C C . ARG A 1 82 ? -18.989 7.168 4.598 1.00 91.62 82 ARG A C 1
ATOM 685 O O . ARG A 1 82 ? -19.997 6.547 4.278 1.00 91.62 82 ARG A O 1
ATOM 692 N N . VAL A 1 83 ? -17.770 6.756 4.244 1.00 90.81 83 VAL A N 1
ATOM 693 C CA . VAL A 1 83 ? -17.590 5.502 3.492 1.00 90.81 83 VAL A CA 1
ATOM 694 C C . VAL A 1 83 ? -17.670 4.276 4.391 1.00 90.81 83 VAL A C 1
ATOM 696 O O . VAL A 1 83 ? -18.196 3.261 3.949 1.00 90.81 83 VAL A O 1
ATOM 699 N N . ILE A 1 84 ? -17.202 4.359 5.640 1.00 91.88 84 ILE A N 1
ATOM 700 C CA . ILE A 1 84 ? -17.275 3.230 6.584 1.00 91.88 84 ILE A CA 1
ATOM 701 C C . ILE A 1 84 ? -18.676 3.046 7.176 1.00 91.88 84 ILE A C 1
ATOM 703 O O . ILE A 1 84 ? -18.973 1.971 7.678 1.00 91.88 84 ILE A O 1
ATOM 707 N N . SER A 1 85 ? -19.536 4.073 7.129 1.00 88.06 85 SER A N 1
ATOM 708 C CA . SER A 1 85 ? -20.939 3.955 7.547 1.00 88.06 85 SER A CA 1
ATOM 709 C C . SER A 1 85 ? -21.793 3.161 6.556 1.00 88.06 85 SER A C 1
ATOM 711 O O . SER A 1 85 ? -22.964 2.916 6.820 1.00 88.06 85 SER A O 1
ATOM 713 N N . LEU A 1 86 ? -21.240 2.801 5.395 1.00 81.31 86 LEU A N 1
ATOM 714 C CA . LEU A 1 86 ? -21.859 1.836 4.498 1.00 81.31 86 LEU A CA 1
ATOM 715 C C . LEU A 1 86 ? -21.664 0.444 5.111 1.00 81.31 86 LEU A C 1
ATOM 717 O O . LEU A 1 86 ? -20.529 0.001 5.264 1.00 81.31 86 LEU A O 1
ATOM 721 N N . GLU A 1 87 ? -22.748 -0.246 5.462 1.00 71.00 87 GLU A N 1
ATOM 722 C CA . GLU A 1 87 ? -22.663 -1.639 5.912 1.00 71.00 87 GLU A CA 1
ATOM 723 C C . GLU A 1 87 ? -22.017 -2.517 4.821 1.00 71.00 87 GLU A C 1
ATOM 725 O O . GLU A 1 87 ? -22.250 -2.313 3.627 1.00 71.00 87 GLU A O 1
ATOM 730 N N . ASN A 1 88 ? -21.208 -3.503 5.227 1.00 78.81 88 ASN A N 1
ATOM 731 C CA . ASN A 1 88 ? -20.544 -4.470 4.340 1.00 78.81 88 ASN A CA 1
ATOM 732 C C . ASN A 1 88 ? -19.639 -3.845 3.260 1.00 78.81 88 ASN A C 1
ATOM 734 O O . ASN A 1 88 ? -19.848 -4.015 2.054 1.00 78.81 88 ASN A O 1
ATOM 738 N N . PHE A 1 89 ? -18.586 -3.145 3.684 1.00 87.31 89 PHE A N 1
ATOM 739 C CA . PHE A 1 89 ? -17.590 -2.593 2.769 1.00 87.31 89 PHE A CA 1
ATOM 740 C C . PHE A 1 89 ? -16.363 -3.498 2.586 1.00 87.31 89 PHE A C 1
ATOM 742 O O . PHE A 1 89 ? -15.925 -4.205 3.488 1.00 87.31 89 PHE A O 1
ATOM 749 N N . ALA A 1 90 ? -15.749 -3.400 1.407 1.00 89.31 90 ALA A N 1
ATOM 750 C CA . ALA A 1 90 ? -14.414 -3.915 1.130 1.00 89.31 90 ALA A CA 1
ATOM 751 C C . ALA A 1 90 ? -13.641 -2.839 0.365 1.00 89.31 90 ALA A C 1
ATOM 753 O O . ALA A 1 90 ? -14.015 -2.470 -0.752 1.00 89.31 90 ALA A O 1
ATOM 754 N N . PHE A 1 91 ? -12.586 -2.305 0.979 1.00 92.62 91 PHE A N 1
ATOM 755 C CA . PHE A 1 91 ? -11.755 -1.268 0.375 1.00 92.62 91 PHE A CA 1
ATOM 756 C C . PHE A 1 91 ? -10.410 -1.839 -0.040 1.00 92.62 91 PHE A C 1
ATOM 758 O O . PHE A 1 91 ? -9.754 -2.546 0.722 1.00 92.62 91 PHE A O 1
ATOM 765 N N . LYS A 1 92 ? -9.979 -1.484 -1.249 1.00 92.19 92 LYS A N 1
ATOM 766 C CA . LYS A 1 92 ? -8.665 -1.831 -1.775 1.00 92.19 92 LYS A CA 1
ATOM 767 C C . LYS A 1 92 ? -7.998 -0.573 -2.292 1.00 92.19 92 LYS A C 1
ATOM 769 O O . LYS A 1 92 ? -8.556 0.114 -3.137 1.00 92.19 92 LYS A O 1
ATOM 774 N N . ASP A 1 93 ? -6.787 -0.330 -1.810 1.00 94.56 93 ASP A N 1
ATOM 775 C CA . ASP A 1 93 ? -5.892 0.713 -2.295 1.00 94.56 93 ASP A CA 1
ATOM 776 C C . ASP A 1 93 ? -4.458 0.358 -1.858 1.00 94.56 93 ASP A C 1
ATOM 778 O O . ASP A 1 93 ? -4.245 0.087 -0.671 1.00 94.56 93 ASP A O 1
ATOM 782 N N . PRO A 1 94 ? -3.461 0.321 -2.761 1.00 93.75 94 PRO A N 1
ATOM 783 C CA . PRO A 1 94 ? -2.074 0.055 -2.373 1.00 93.75 94 PRO A CA 1
ATOM 784 C C . PRO A 1 94 ? -1.524 1.052 -1.339 1.00 93.75 94 PRO A C 1
ATOM 786 O O . PRO A 1 94 ? -0.654 0.670 -0.560 1.00 93.75 94 PRO A O 1
ATOM 789 N N . ARG A 1 95 ? -2.055 2.284 -1.282 1.00 95.75 95 ARG A N 1
ATOM 790 C CA . ARG A 1 95 ? -1.640 3.361 -0.363 1.00 95.75 95 ARG A CA 1
ATOM 791 C C . ARG A 1 95 ? -2.037 3.128 1.095 1.00 95.75 95 ARG A C 1
ATOM 793 O O . ARG A 1 95 ? -1.574 3.863 1.970 1.00 95.75 95 ARG A O 1
ATOM 800 N N . PHE A 1 96 ? -2.853 2.112 1.392 1.00 95.75 96 PHE A N 1
ATOM 801 C CA . PHE A 1 96 ? -3.133 1.736 2.781 1.00 95.75 96 PHE A CA 1
ATOM 802 C C . PHE A 1 96 ? -1.867 1.335 3.540 1.00 95.75 96 PHE A C 1
ATOM 804 O O . PHE A 1 96 ? -1.793 1.558 4.743 1.00 95.75 96 PHE A O 1
ATOM 811 N N . ASN A 1 97 ? -0.833 0.845 2.853 1.00 94.69 97 ASN A N 1
ATOM 812 C CA . ASN A 1 97 ? 0.498 0.647 3.433 1.00 94.69 97 ASN A CA 1
ATOM 813 C C . ASN A 1 97 ? 0.994 1.860 4.251 1.00 94.69 97 ASN A C 1
ATOM 815 O O . ASN A 1 97 ? 1.606 1.684 5.302 1.00 94.69 97 ASN A O 1
ATOM 819 N N . TYR A 1 98 ? 0.672 3.074 3.807 1.00 95.62 98 TYR A N 1
ATOM 820 C CA . TYR A 1 98 ? 1.034 4.344 4.415 1.00 95.62 98 TYR A CA 1
ATOM 821 C C . TYR A 1 98 ? -0.117 4.920 5.248 1.00 95.62 98 TYR A C 1
ATOM 823 O O . TYR A 1 98 ? 0.093 5.385 6.371 1.00 95.62 98 TYR A O 1
ATOM 831 N N . THR A 1 99 ? -1.344 4.889 4.722 1.00 95.56 99 THR A N 1
ATOM 832 C CA . THR A 1 99 ? -2.491 5.592 5.314 1.00 95.56 99 THR A CA 1
ATOM 833 C C . THR A 1 99 ? -3.247 4.781 6.362 1.00 95.56 99 THR A C 1
ATOM 835 O O . THR A 1 99 ? -4.086 5.352 7.057 1.00 95.56 99 THR A O 1
ATOM 838 N N . LEU A 1 100 ? -2.958 3.488 6.554 1.00 93.94 100 LEU A N 1
ATOM 839 C CA . LEU A 1 100 ? -3.725 2.607 7.449 1.00 93.94 100 LEU A CA 1
ATOM 840 C C . LEU A 1 100 ? -3.899 3.186 8.860 1.00 93.94 100 LEU A C 1
ATOM 842 O O . LEU A 1 100 ? -4.992 3.136 9.414 1.00 93.94 100 LEU A O 1
ATOM 846 N N . LYS A 1 101 ? -2.864 3.816 9.423 1.00 92.38 101 LYS A N 1
ATOM 847 C CA . LYS A 1 101 ? -2.933 4.434 10.758 1.00 92.38 101 LYS A CA 1
ATOM 848 C C . LYS A 1 101 ? -3.934 5.593 10.850 1.00 92.38 101 LYS A C 1
ATOM 850 O O . LYS A 1 101 ? -4.432 5.893 11.934 1.00 92.38 101 LYS A O 1
ATOM 855 N N . VAL A 1 102 ? -4.215 6.272 9.739 1.00 94.19 102 VAL A N 1
ATOM 856 C CA . VAL A 1 102 ? -5.273 7.287 9.658 1.00 94.19 102 VAL A CA 1
ATOM 857 C C . VAL A 1 102 ? -6.642 6.620 9.691 1.00 94.19 102 VAL A C 1
ATOM 859 O O . VAL A 1 102 ? -7.480 7.013 10.498 1.00 94.19 102 VAL A O 1
ATOM 862 N N . TRP A 1 103 ? -6.841 5.611 8.844 1.00 94.56 103 TRP A N 1
ATOM 863 C CA . TRP A 1 103 ? -8.107 4.894 8.711 1.00 94.56 103 TRP A CA 1
ATOM 864 C C . TRP A 1 103 ? -8.489 4.152 9.989 1.00 94.56 103 TRP A C 1
ATOM 866 O O . TRP A 1 103 ? -9.610 4.299 10.467 1.00 94.56 103 TRP A O 1
ATOM 876 N N . ASN A 1 104 ? -7.540 3.442 10.602 1.00 92.75 104 ASN A N 1
ATOM 877 C CA . ASN A 1 104 ? -7.781 2.589 11.765 1.00 92.75 104 ASN A CA 1
ATOM 878 C C . ASN A 1 104 ? -8.341 3.323 12.992 1.00 92.75 104 ASN A C 1
ATOM 880 O O . ASN A 1 104 ? -8.904 2.697 13.875 1.00 92.75 104 ASN A O 1
ATOM 884 N N . LYS A 1 105 ? -8.231 4.653 13.053 1.00 92.31 105 LYS A N 1
ATOM 885 C CA . LYS A 1 105 ? -8.853 5.451 14.123 1.00 92.31 105 LYS A CA 1
ATOM 886 C C . LYS A 1 105 ? -10.381 5.431 14.093 1.00 92.31 105 LYS A C 1
ATOM 888 O O . LYS A 1 105 ? -10.998 5.841 15.070 1.00 92.31 105 LYS A O 1
ATOM 893 N N . TYR A 1 106 ? -10.964 5.065 12.956 1.00 92.75 106 TYR A N 1
ATOM 894 C CA . TYR A 1 106 ? -12.403 5.120 12.717 1.00 92.75 106 TYR A CA 1
ATOM 895 C C . TYR A 1 106 ? -13.001 3.746 12.404 1.00 92.75 106 TYR A C 1
ATOM 897 O O . TYR A 1 106 ? -14.216 3.601 12.451 1.00 92.75 106 TYR A O 1
ATOM 905 N N . LEU A 1 107 ? -12.169 2.754 12.073 1.00 92.94 107 LEU A N 1
ATOM 906 C CA . LEU A 1 107 ? -12.623 1.397 11.781 1.00 92.94 107 LEU A CA 1
ATOM 907 C C . LEU A 1 107 ? -13.050 0.701 13.076 1.00 92.94 107 LEU A C 1
ATOM 909 O O . LEU A 1 107 ? -12.391 0.846 14.103 1.00 92.94 107 LEU A O 1
ATOM 913 N N . ASN A 1 108 ? -14.131 -0.073 13.010 1.00 90.62 108 ASN A N 1
ATOM 914 C CA . ASN A 1 108 ? -14.529 -0.938 14.116 1.00 90.62 108 ASN A CA 1
ATOM 915 C C . ASN A 1 108 ? -13.566 -2.140 14.248 1.00 90.62 108 ASN A C 1
ATOM 917 O O . ASN A 1 108 ? -12.698 -2.362 13.394 1.00 90.62 108 ASN A O 1
ATOM 921 N N . GLU A 1 109 ? -13.718 -2.919 15.319 1.00 90.25 109 GLU A N 1
ATOM 922 C CA . GLU A 1 109 ? -12.874 -4.091 15.595 1.00 90.25 109 GLU A CA 1
ATOM 923 C C . GLU A 1 109 ? -13.174 -5.302 14.692 1.00 90.25 109 GLU A C 1
ATOM 925 O O . GLU A 1 109 ? -12.350 -6.205 14.582 1.00 90.25 109 GLU A O 1
ATOM 930 N N . GLU A 1 110 ? -14.304 -5.302 13.985 1.00 90.31 110 GLU A N 1
ATOM 931 C CA . GLU A 1 110 ? -14.720 -6.388 13.086 1.00 90.31 110 GLU A CA 1
ATOM 932 C C . GLU A 1 110 ? -14.035 -6.310 11.714 1.00 90.31 110 GLU A C 1
ATOM 934 O O . GLU A 1 110 ? -13.972 -7.298 10.983 1.00 90.31 110 GLU A O 1
ATOM 939 N N . VAL A 1 111 ? -13.474 -5.149 11.349 1.00 93.31 111 VAL A N 1
ATOM 940 C CA . VAL A 1 111 ? -12.753 -4.995 10.080 1.00 93.31 111 VAL A CA 1
ATOM 941 C C . VAL A 1 111 ? -11.511 -5.882 10.062 1.00 93.31 111 VAL A C 1
ATOM 943 O O . VAL A 1 111 ? -10.615 -5.741 10.902 1.00 93.31 111 VAL A O 1
ATOM 946 N N . ILE A 1 112 ? -11.436 -6.730 9.038 1.00 94.81 112 ILE A N 1
ATOM 947 C CA . ILE A 1 112 ? -10.312 -7.621 8.749 1.00 94.81 112 ILE A CA 1
ATOM 948 C C . ILE A 1 112 ? -9.407 -6.994 7.683 1.00 94.81 112 ILE A C 1
ATOM 950 O O . ILE A 1 112 ? -9.869 -6.444 6.682 1.00 94.81 112 ILE A O 1
ATOM 954 N N . PHE A 1 113 ? -8.096 -7.123 7.870 1.00 96.25 113 PHE A N 1
ATOM 955 C CA . PHE A 1 113 ? -7.070 -6.609 6.971 1.00 96.25 113 PHE A CA 1
ATOM 956 C C . PHE A 1 113 ? -6.457 -7.737 6.148 1.00 96.25 113 PHE A C 1
ATOM 958 O O . PHE A 1 113 ? -5.748 -8.599 6.672 1.00 96.25 113 PHE A O 1
ATOM 965 N N . LEU A 1 114 ? -6.684 -7.700 4.836 1.00 96.00 114 LEU A N 1
ATOM 966 C CA . LEU A 1 114 ? -6.079 -8.637 3.892 1.00 96.00 114 LEU A CA 1
ATOM 967 C C . LEU A 1 114 ? -4.790 -8.035 3.321 1.00 96.00 114 LEU A C 1
ATOM 969 O O . LEU A 1 114 ? -4.814 -7.103 2.518 1.00 96.00 114 LEU A O 1
ATOM 973 N N . CYS A 1 115 ? -3.650 -8.576 3.739 1.00 97.00 115 CYS A N 1
ATOM 974 C CA . CYS A 1 115 ? -2.323 -8.119 3.345 1.00 97.00 115 CYS A CA 1
ATOM 975 C C . CYS A 1 115 ? -1.812 -8.954 2.169 1.00 97.00 115 CYS A C 1
ATOM 977 O O . CYS A 1 115 ? -1.199 -10.008 2.356 1.00 97.00 115 CYS A O 1
ATOM 979 N N . ILE A 1 116 ? -2.078 -8.483 0.948 1.00 95.69 116 ILE A N 1
ATOM 980 C CA . ILE A 1 116 ? -1.698 -9.194 -0.276 1.00 95.69 116 ILE A CA 1
ATOM 981 C C . ILE A 1 116 ? -0.217 -8.970 -0.579 1.00 95.69 116 ILE A C 1
ATOM 983 O O . ILE A 1 116 ? 0.249 -7.832 -0.641 1.00 95.69 116 ILE A O 1
ATOM 987 N N . ILE A 1 117 ? 0.517 -10.058 -0.795 1.00 96.12 117 ILE A N 1
ATOM 988 C CA . ILE A 1 117 ? 1.953 -10.075 -1.076 1.00 96.12 117 ILE A CA 1
ATOM 989 C C . ILE A 1 117 ? 2.173 -10.614 -2.482 1.00 96.12 117 ILE A C 1
ATOM 991 O O . ILE A 1 117 ? 1.652 -11.668 -2.842 1.00 96.12 117 ILE A O 1
ATOM 995 N N . ARG A 1 118 ? 2.984 -9.917 -3.273 1.00 94.00 118 ARG A N 1
ATOM 996 C CA . ARG A 1 118 ? 3.417 -10.379 -4.594 1.00 94.00 118 ARG A CA 1
ATOM 997 C C . ARG A 1 118 ? 4.929 -10.262 -4.704 1.00 94.00 118 ARG A C 1
ATOM 999 O O . ARG A 1 118 ? 5.511 -9.319 -4.165 1.00 94.00 118 ARG A O 1
ATOM 1006 N N . HIS A 1 119 ? 5.537 -11.211 -5.412 1.00 94.56 119 HIS A N 1
ATOM 1007 C CA . HIS A 1 119 ? 6.977 -11.246 -5.638 1.00 94.56 119 HIS A CA 1
ATOM 1008 C C . HIS A 1 119 ? 7.494 -9.893 -6.172 1.00 94.56 119 HIS A C 1
ATOM 1010 O O . HIS A 1 119 ? 6.920 -9.374 -7.138 1.00 94.56 119 HIS A O 1
ATOM 1016 N N . PRO A 1 120 ? 8.573 -9.325 -5.597 1.00 96.06 120 PRO A N 1
ATOM 1017 C CA . PRO A 1 120 ? 9.055 -7.980 -5.931 1.00 96.06 120 PRO A CA 1
ATOM 1018 C C . PRO A 1 120 ? 9.421 -7.824 -7.410 1.00 96.06 120 PRO A C 1
ATOM 1020 O O . PRO A 1 120 ? 9.103 -6.807 -8.014 1.00 96.06 120 PRO A O 1
ATOM 1023 N N . GLU A 1 121 ? 10.027 -8.848 -8.018 1.00 94.06 121 GLU A N 1
ATOM 1024 C CA . GLU A 1 121 ? 10.334 -8.872 -9.457 1.00 94.06 121 GLU A CA 1
ATOM 1025 C C . GLU A 1 121 ? 9.094 -8.655 -10.336 1.00 94.06 121 GLU A C 1
ATOM 1027 O O . GLU A 1 121 ? 9.097 -7.804 -11.221 1.00 94.06 121 GLU A O 1
ATOM 1032 N N . ILE A 1 122 ? 8.013 -9.383 -10.042 1.00 93.00 122 ILE A N 1
ATOM 1033 C CA . ILE A 1 122 ? 6.768 -9.323 -10.811 1.00 93.00 122 ILE A CA 1
ATOM 1034 C C . ILE A 1 122 ? 6.106 -7.952 -10.623 1.00 93.00 122 ILE A C 1
ATOM 1036 O O . ILE A 1 122 ? 5.548 -7.392 -11.564 1.00 93.00 122 ILE A O 1
ATOM 1040 N N . VAL A 1 123 ? 6.176 -7.390 -9.410 1.00 95.12 123 VAL A N 1
ATOM 1041 C CA . VAL A 1 123 ? 5.694 -6.026 -9.151 1.00 95.12 123 VAL A CA 1
ATOM 1042 C C . VAL A 1 123 ? 6.503 -5.011 -9.955 1.00 95.12 123 VAL A C 1
ATOM 1044 O O . VAL A 1 123 ? 5.907 -4.154 -10.599 1.00 95.12 123 VAL A O 1
ATOM 1047 N N . ALA A 1 124 ? 7.832 -5.126 -9.969 1.00 96.12 124 ALA A N 1
ATOM 1048 C CA . ALA A 1 124 ? 8.697 -4.216 -10.709 1.00 96.12 124 ALA A CA 1
ATOM 1049 C C . ALA A 1 124 ? 8.411 -4.234 -12.215 1.00 96.12 124 ALA A C 1
ATOM 1051 O O . ALA A 1 124 ? 8.244 -3.178 -12.818 1.00 96.12 124 ALA A O 1
ATOM 1052 N N . GLU A 1 125 ? 8.276 -5.419 -12.810 1.00 93.94 125 GLU A N 1
ATOM 1053 C CA . GLU A 1 125 ? 7.899 -5.567 -14.221 1.00 93.94 125 GLU A CA 1
ATOM 1054 C C . GLU A 1 125 ? 6.512 -4.980 -14.510 1.00 93.94 125 GLU A C 1
ATOM 1056 O O . GLU A 1 125 ? 6.336 -4.266 -15.497 1.00 93.94 125 GLU A O 1
ATOM 1061 N N . SER A 1 126 ? 5.539 -5.222 -13.627 1.00 93.00 126 SER A N 1
ATOM 1062 C CA . SER A 1 126 ? 4.179 -4.696 -13.772 1.00 93.00 126 SER A CA 1
ATOM 1063 C C . SER A 1 126 ? 4.129 -3.170 -13.688 1.00 93.00 126 SER A C 1
ATOM 1065 O O . SER A 1 126 ? 3.418 -2.553 -14.474 1.00 93.00 126 SER A O 1
ATOM 1067 N N . VAL A 1 127 ? 4.863 -2.562 -12.753 1.00 95.62 127 VAL A N 1
ATOM 1068 C CA . VAL A 1 127 ? 4.904 -1.102 -12.581 1.00 95.62 127 VAL A CA 1
ATOM 1069 C C . VAL A 1 127 ? 5.579 -0.441 -13.776 1.00 95.62 127 VAL A C 1
ATOM 1071 O O . VAL A 1 127 ? 5.033 0.509 -14.324 1.00 95.62 127 VAL A O 1
ATOM 1074 N N . LEU A 1 128 ? 6.728 -0.962 -14.216 1.00 95.69 128 LEU A N 1
ATOM 1075 C CA . LEU A 1 128 ? 7.436 -0.414 -15.375 1.00 95.69 128 LEU A CA 1
ATOM 1076 C C . LEU A 1 128 ? 6.585 -0.491 -16.644 1.00 95.69 128 LEU A C 1
ATOM 1078 O O . LEU A 1 128 ? 6.574 0.461 -17.417 1.00 95.69 128 LEU A O 1
ATOM 1082 N N . LYS A 1 129 ? 5.846 -1.590 -16.835 1.00 93.62 129 LYS A N 1
ATOM 1083 C CA . LYS A 1 129 ? 4.893 -1.712 -17.940 1.00 93.62 129 LYS A CA 1
ATOM 1084 C C . LYS A 1 129 ? 3.784 -0.663 -17.837 1.00 93.62 129 LYS A C 1
ATOM 1086 O O . LYS A 1 129 ? 3.539 0.033 -18.813 1.00 93.62 129 LYS A O 1
ATOM 1091 N N . ASP A 1 130 ? 3.152 -0.512 -16.672 1.00 93.19 130 ASP A N 1
ATOM 1092 C CA . ASP A 1 130 ? 2.085 0.480 -16.484 1.00 93.19 130 ASP A CA 1
ATOM 1093 C C . ASP A 1 130 ? 2.588 1.916 -16.734 1.00 93.19 130 ASP A C 1
ATOM 1095 O O . ASP A 1 130 ? 1.886 2.685 -17.386 1.00 93.19 130 ASP A O 1
ATOM 1099 N N . CYS A 1 131 ? 3.814 2.265 -16.323 1.00 93.88 131 CYS A N 1
ATOM 1100 C CA . CYS A 1 131 ? 4.427 3.567 -16.630 1.00 93.88 131 CYS A CA 1
ATOM 1101 C C . CYS A 1 131 ? 4.718 3.786 -18.125 1.00 93.88 131 CYS A C 1
ATOM 1103 O O . CYS A 1 131 ? 4.852 4.922 -18.559 1.00 93.88 131 CYS A O 1
ATOM 1105 N N . GLN A 1 132 ? 4.807 2.721 -18.924 1.00 91.94 132 GLN A N 1
ATOM 1106 C CA . GLN A 1 132 ? 4.987 2.816 -20.377 1.00 91.94 132 GLN A CA 1
ATOM 1107 C C . GLN A 1 132 ? 3.662 2.885 -21.142 1.00 91.94 132 GLN A C 1
ATOM 1109 O O . GLN A 1 132 ? 3.656 3.319 -22.291 1.00 91.94 132 GLN A O 1
ATOM 1114 N N . THR A 1 133 ? 2.560 2.420 -20.546 1.00 91.81 133 THR A N 1
ATOM 1115 C CA . THR A 1 133 ? 1.295 2.215 -21.270 1.00 91.81 133 THR A CA 1
ATOM 1116 C C . THR A 1 133 ? 0.121 3.037 -20.755 1.00 91.81 133 THR A C 1
ATOM 1118 O O . THR A 1 133 ? -0.856 3.189 -21.476 1.00 91.81 133 THR A O 1
ATOM 1121 N N . ALA A 1 134 ? 0.145 3.513 -19.509 1.00 89.81 134 ALA A N 1
ATOM 1122 C CA . ALA A 1 134 ? -0.970 4.262 -18.939 1.00 89.81 134 ALA A CA 1
ATOM 1123 C C . ALA A 1 134 ? -0.763 5.772 -19.107 1.00 89.81 134 ALA A C 1
ATOM 1125 O O . ALA A 1 134 ? 0.214 6.312 -18.595 1.00 89.81 134 ALA A O 1
ATOM 1126 N N . ASP A 1 135 ? -1.723 6.454 -19.738 1.00 91.81 135 ASP A N 1
ATOM 1127 C CA . ASP A 1 135 ? -1.624 7.876 -20.110 1.00 91.81 135 AS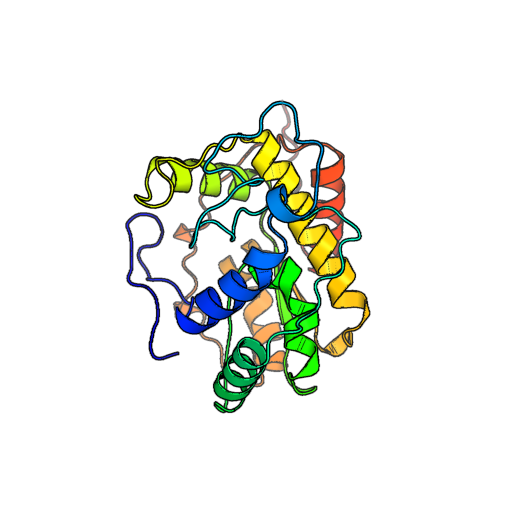P A CA 1
ATOM 1128 C C . ASP A 1 135 ? -1.168 8.795 -18.964 1.00 91.81 135 ASP A C 1
ATOM 1130 O O . ASP A 1 135 ? -0.270 9.613 -19.137 1.00 91.81 135 ASP A O 1
ATOM 1134 N N . TYR A 1 136 ? -1.727 8.618 -17.762 1.00 89.81 136 TYR A N 1
ATOM 1135 C CA . TYR A 1 136 ? -1.401 9.428 -16.576 1.00 89.81 136 TYR A CA 1
ATOM 1136 C C . TYR A 1 136 ? -0.018 9.141 -15.956 1.00 89.81 136 TYR A C 1
ATOM 1138 O O . TYR A 1 136 ? 0.340 9.754 -14.949 1.00 89.81 136 TYR A O 1
ATOM 1146 N N . LEU A 1 137 ? 0.731 8.181 -16.504 1.00 93.44 137 LEU A N 1
ATOM 1147 C CA . LEU A 1 137 ? 2.072 7.790 -16.064 1.00 93.44 137 LEU A CA 1
ATOM 1148 C C . LEU A 1 137 ? 3.120 7.892 -17.173 1.00 93.44 137 LEU A C 1
ATOM 1150 O O . LEU A 1 137 ? 4.278 7.589 -16.902 1.00 93.44 137 LEU A O 1
ATOM 1154 N N . LEU A 1 138 ? 2.755 8.316 -18.388 1.00 91.00 138 LEU A N 1
ATOM 1155 C CA . LEU A 1 138 ? 3.707 8.428 -19.501 1.00 91.00 138 LEU A CA 1
ATOM 1156 C C . LEU A 1 138 ? 4.839 9.424 -19.210 1.00 91.00 138 LEU A C 1
ATOM 1158 O O . LEU A 1 138 ? 5.929 9.306 -19.768 1.00 91.00 138 LEU A O 1
ATOM 1162 N N . ASP A 1 139 ? 4.589 10.391 -18.327 1.00 89.50 139 ASP A N 1
ATOM 1163 C CA . ASP A 1 139 ? 5.579 11.346 -17.835 1.00 89.50 139 ASP A CA 1
ATOM 1164 C C . ASP A 1 139 ? 6.256 10.909 -16.524 1.00 89.50 139 ASP A C 1
ATOM 1166 O O . ASP A 1 139 ? 7.139 11.612 -16.037 1.00 89.50 139 ASP A O 1
ATOM 1170 N N . PHE A 1 140 ? 5.886 9.757 -15.955 1.00 93.56 140 PHE A N 1
ATOM 1171 C CA . PHE A 1 140 ? 6.362 9.319 -14.648 1.00 93.56 140 PHE A CA 1
ATOM 1172 C C . PHE A 1 140 ? 7.722 8.614 -14.735 1.00 93.56 140 PHE A C 1
ATOM 1174 O O . PHE A 1 140 ? 7.855 7.495 -15.234 1.00 93.56 140 PHE A O 1
ATOM 1181 N N . TYR A 1 141 ? 8.754 9.247 -14.183 1.00 92.69 141 TYR A N 1
ATOM 1182 C CA . TYR A 1 141 ? 10.120 8.741 -14.175 1.00 92.69 141 TYR A CA 1
ATOM 1183 C C . TYR A 1 141 ? 10.362 7.778 -13.013 1.00 92.69 141 TYR A C 1
ATOM 1185 O O . TYR A 1 141 ? 10.442 8.173 -11.847 1.00 92.69 141 TYR A O 1
ATOM 1193 N N . ILE A 1 142 ? 10.566 6.502 -13.344 1.00 94.31 142 ILE A N 1
ATOM 1194 C CA . ILE A 1 142 ? 10.898 5.457 -12.376 1.00 94.31 142 ILE A CA 1
ATOM 1195 C C . ILE A 1 142 ? 11.819 4.399 -12.998 1.00 94.31 142 ILE A C 1
ATOM 1197 O O . ILE A 1 142 ? 11.642 4.002 -14.148 1.00 94.31 142 ILE A O 1
ATOM 1201 N N . SER A 1 143 ? 12.818 3.939 -12.238 1.00 94.38 143 SER A N 1
ATOM 1202 C CA . SER A 1 143 ? 13.670 2.804 -12.616 1.00 94.38 143 SER A CA 1
ATOM 1203 C C . SER A 1 143 ? 13.265 1.538 -11.864 1.00 94.38 143 SER A C 1
ATOM 1205 O O . SER A 1 143 ? 12.581 1.598 -10.839 1.00 94.38 143 SER A O 1
ATOM 1207 N N . LYS A 1 144 ? 13.732 0.377 -12.330 1.00 95.50 144 LYS A N 1
ATOM 1208 C CA . LYS A 1 144 ? 13.474 -0.912 -11.675 1.00 95.50 144 LYS A CA 1
ATOM 1209 C C . LYS A 1 144 ? 13.982 -0.940 -10.231 1.00 95.50 144 LYS A C 1
ATOM 1211 O O . LYS A 1 144 ? 13.287 -1.412 -9.333 1.00 95.50 144 LYS A O 1
ATOM 1216 N N . GLU A 1 145 ? 15.165 -0.381 -10.002 1.00 94.94 145 GLU A N 1
ATOM 1217 C CA . GLU A 1 145 ? 15.793 -0.247 -8.687 1.00 94.94 145 GLU A CA 1
ATOM 1218 C C . GLU A 1 145 ? 14.928 0.596 -7.753 1.00 94.94 145 GLU A C 1
ATOM 1220 O O . GLU A 1 145 ? 14.728 0.226 -6.595 1.00 94.94 145 GLU A O 1
ATOM 1225 N N . LEU A 1 146 ? 14.359 1.688 -8.268 1.00 94.19 146 LEU A N 1
ATOM 1226 C CA . LEU A 1 146 ? 13.457 2.534 -7.499 1.00 94.19 146 LEU A CA 1
ATOM 1227 C C . LEU A 1 146 ? 12.137 1.815 -7.192 1.00 94.19 146 LEU A C 1
ATOM 1229 O O . LEU A 1 146 ? 11.642 1.932 -6.074 1.00 94.19 146 LEU A O 1
ATOM 1233 N N . VAL A 1 147 ? 11.604 0.987 -8.100 1.00 97.12 147 VAL A N 1
ATOM 1234 C CA . VAL A 1 147 ? 10.433 0.150 -7.776 1.00 97.12 147 VAL A CA 1
ATOM 1235 C C . VAL A 1 147 ? 10.742 -0.829 -6.641 1.00 97.12 147 VAL A C 1
ATOM 1237 O O . VAL A 1 147 ? 9.915 -0.991 -5.746 1.00 97.12 147 VAL A O 1
ATOM 1240 N N . TYR A 1 148 ? 11.922 -1.455 -6.613 1.00 97.62 148 TYR A N 1
ATOM 1241 C CA . TYR A 1 148 ? 12.297 -2.321 -5.488 1.00 97.62 148 TYR A CA 1
ATOM 1242 C C . TYR A 1 148 ? 12.368 -1.555 -4.166 1.00 97.62 148 TYR A C 1
ATOM 1244 O O . TYR A 1 148 ? 11.893 -2.055 -3.145 1.00 97.62 148 TYR A O 1
ATOM 1252 N N . GLN A 1 149 ? 12.923 -0.340 -4.181 1.00 95.81 149 GLN A N 1
ATOM 1253 C CA . GLN A 1 149 ? 12.954 0.526 -3.002 1.00 95.81 149 GLN A CA 1
ATOM 1254 C C . GLN A 1 149 ? 11.540 0.885 -2.544 1.00 95.81 149 GLN A C 1
ATOM 1256 O O . GLN A 1 149 ? 11.249 0.789 -1.355 1.00 95.81 149 GLN A O 1
ATOM 1261 N N . LEU A 1 150 ? 10.641 1.232 -3.468 1.00 96.44 150 LEU A N 1
ATOM 1262 C CA . LEU A 1 150 ? 9.241 1.526 -3.160 1.00 96.44 150 LEU A CA 1
ATOM 1263 C C . LEU A 1 150 ? 8.502 0.311 -2.612 1.00 96.44 150 LEU A C 1
ATOM 1265 O O . LEU A 1 150 ? 7.776 0.440 -1.631 1.00 96.44 150 LEU A O 1
ATOM 1269 N N . TRP A 1 151 ? 8.716 -0.870 -3.191 1.00 97.88 151 TRP A N 1
ATOM 1270 C CA . TRP A 1 151 ? 8.155 -2.123 -2.695 1.00 97.88 151 TRP A CA 1
ATOM 1271 C C . TRP A 1 151 ? 8.613 -2.385 -1.256 1.00 97.88 151 TRP A C 1
ATOM 1273 O O . TRP A 1 151 ? 7.789 -2.612 -0.370 1.00 97.88 151 TRP A O 1
ATOM 1283 N N . PHE A 1 152 ? 9.918 -2.274 -0.994 1.00 97.94 152 PHE A N 1
ATOM 1284 C CA . PHE A 1 152 ? 10.476 -2.486 0.340 1.00 97.94 152 PHE A CA 1
ATOM 1285 C C . PHE A 1 152 ? 9.948 -1.459 1.340 1.00 97.94 152 PHE A C 1
ATOM 1287 O O . PHE A 1 152 ? 9.521 -1.812 2.441 1.00 97.94 152 PHE A O 1
ATOM 1294 N N . ASN A 1 153 ? 9.938 -0.190 0.941 1.00 96.25 153 ASN A N 1
ATOM 1295 C CA . ASN A 1 153 ? 9.459 0.915 1.752 1.00 96.25 153 ASN A CA 1
ATOM 1296 C C . ASN A 1 153 ? 7.973 0.751 2.101 1.00 96.25 153 ASN A C 1
ATOM 1298 O O . ASN A 1 153 ? 7.591 0.880 3.263 1.00 96.25 153 ASN A O 1
ATOM 1302 N N . SER A 1 154 ? 7.159 0.395 1.107 1.00 96.56 154 SER A N 1
ATOM 1303 C CA . SER A 1 154 ? 5.729 0.117 1.229 1.00 96.56 154 SER A CA 1
ATOM 1304 C C . SER A 1 154 ? 5.448 -0.961 2.275 1.00 96.56 154 SER A C 1
ATOM 1306 O O . SER A 1 154 ? 4.746 -0.705 3.254 1.00 96.56 154 SER A O 1
ATOM 1308 N N . TYR A 1 155 ? 6.035 -2.152 2.125 1.00 97.75 155 TYR A N 1
ATOM 1309 C CA . TYR A 1 155 ? 5.785 -3.245 3.064 1.00 97.75 155 TYR A CA 1
ATOM 1310 C C . TYR A 1 155 ? 6.388 -2.989 4.447 1.00 97.75 155 TYR A C 1
ATOM 1312 O O . TYR A 1 155 ? 5.806 -3.406 5.445 1.00 97.75 155 TYR A O 1
ATOM 1320 N N . SER A 1 156 ? 7.503 -2.262 4.537 1.00 97.12 156 SER A N 1
ATOM 1321 C CA . SER A 1 156 ? 8.075 -1.861 5.828 1.00 97.12 156 SER A CA 1
ATOM 1322 C C . SER A 1 156 ? 7.133 -0.925 6.597 1.00 97.12 156 SER A C 1
ATOM 1324 O O . SER A 1 156 ? 6.898 -1.127 7.791 1.00 97.12 156 SER A O 1
ATOM 1326 N N . HIS A 1 157 ? 6.521 0.050 5.911 1.00 96.50 157 HIS A N 1
ATOM 1327 C CA . HIS A 1 157 ? 5.486 0.911 6.499 1.00 96.50 157 HIS A CA 1
ATOM 1328 C C . HIS A 1 157 ? 4.236 0.123 6.883 1.00 96.50 157 HIS A C 1
ATOM 1330 O O . HIS A 1 157 ? 3.736 0.297 7.995 1.00 96.50 157 HIS A O 1
ATOM 1336 N N . LEU A 1 158 ? 3.777 -0.789 6.018 1.00 96.00 158 LEU A N 1
ATOM 1337 C CA . LEU A 1 158 ? 2.641 -1.663 6.310 1.00 96.00 158 LEU A CA 1
ATOM 1338 C C . LEU A 1 158 ? 2.880 -2.458 7.600 1.00 96.00 158 LEU A C 1
ATOM 1340 O O . LEU A 1 158 ? 2.076 -2.369 8.523 1.00 96.00 158 LEU A O 1
ATOM 1344 N N . LEU A 1 159 ? 4.000 -3.180 7.702 1.00 96.62 159 LEU A N 1
ATOM 1345 C CA . LEU A 1 159 ? 4.335 -3.970 8.891 1.00 96.62 159 LEU A CA 1
ATOM 1346 C C . LEU A 1 159 ? 4.397 -3.106 10.151 1.00 96.62 159 LEU A C 1
ATOM 1348 O O . LEU A 1 159 ? 3.946 -3.531 11.212 1.00 96.62 159 LEU A O 1
ATOM 1352 N N .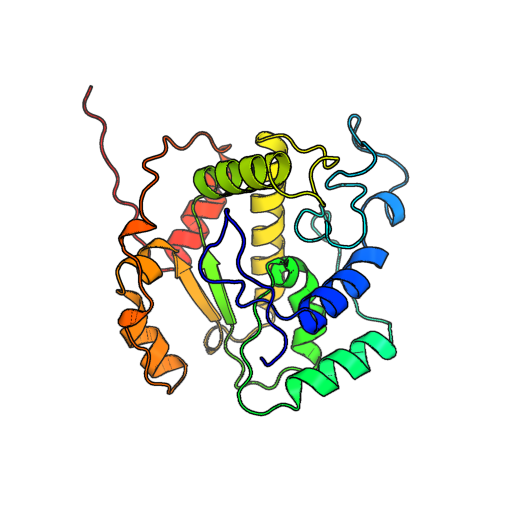 ASN A 1 160 ? 4.920 -1.883 10.052 1.00 94.88 160 ASN A N 1
ATOM 1353 C CA . ASN A 1 160 ? 4.939 -0.969 11.186 1.00 94.88 160 ASN A CA 1
ATOM 1354 C C . ASN A 1 160 ? 3.534 -0.491 11.584 1.00 94.88 160 ASN A C 1
ATOM 1356 O O . ASN A 1 160 ? 3.229 -0.426 12.774 1.00 94.88 160 ASN A O 1
ATOM 1360 N N . ASN A 1 161 ? 2.677 -0.189 10.609 1.00 93.31 161 ASN A N 1
ATOM 1361 C CA . ASN A 1 161 ? 1.293 0.225 10.838 1.00 93.31 161 ASN A CA 1
ATOM 1362 C C . ASN A 1 161 ? 0.432 -0.903 11.428 1.00 93.31 161 ASN A C 1
ATOM 1364 O O . ASN A 1 161 ? -0.472 -0.629 12.213 1.00 93.31 161 ASN A O 1
ATOM 1368 N N . LEU A 1 162 ? 0.742 -2.160 11.109 1.00 95.19 162 LEU A N 1
ATOM 1369 C CA . LEU A 1 162 ? 0.039 -3.333 11.630 1.00 95.19 162 LEU A CA 1
ATOM 1370 C C . LEU A 1 162 ? 0.371 -3.664 13.094 1.00 95.19 162 LEU A C 1
ATOM 1372 O O . LEU A 1 162 ? -0.378 -4.401 13.724 1.00 95.19 162 LEU A O 1
ATOM 1376 N N . LYS A 1 163 ? 1.445 -3.110 13.677 1.00 93.56 163 LYS A N 1
ATOM 1377 C CA . LYS A 1 163 ? 1.828 -3.389 15.079 1.00 93.56 163 LYS A CA 1
ATOM 1378 C C . LYS A 1 163 ? 0.767 -2.982 16.104 1.00 93.56 163 LYS A C 1
ATOM 1380 O O . LYS A 1 163 ? 0.736 -3.550 17.187 1.00 93.56 163 LYS A O 1
ATOM 1385 N N . SER A 1 164 ? -0.056 -1.979 15.794 1.00 90.19 164 SER A N 1
ATOM 1386 C CA . SER A 1 164 ? -1.140 -1.514 16.673 1.00 90.19 164 SER A CA 1
ATOM 1387 C C . SER A 1 164 ? -2.484 -2.183 16.387 1.00 90.19 164 SER A C 1
ATOM 1389 O O . SER A 1 164 ? -3.496 -1.746 16.923 1.00 90.19 164 SER A O 1
ATOM 1391 N N . ILE A 1 165 ? -2.511 -3.165 15.489 1.00 94.00 165 ILE A N 1
ATOM 1392 C CA . ILE A 1 165 ? -3.713 -3.893 15.096 1.00 94.00 165 ILE A CA 1
ATOM 1393 C C . ILE A 1 165 ? -3.684 -5.256 15.781 1.00 94.00 165 ILE A C 1
ATOM 1395 O O . ILE A 1 165 ? -2.630 -5.897 15.850 1.00 94.00 165 ILE A O 1
ATOM 1399 N N . ASP A 1 166 ? -4.841 -5.706 16.267 1.00 94.00 166 ASP A N 1
ATOM 1400 C CA . ASP A 1 166 ? -4.987 -7.073 16.759 1.00 94.00 166 ASP A CA 1
ATOM 1401 C C . ASP A 1 166 ? -4.583 -8.066 15.657 1.00 94.00 166 ASP A C 1
ATOM 1403 O O . ASP A 1 166 ? -5.095 -8.031 14.536 1.00 94.00 166 ASP A O 1
ATOM 1407 N N . GLN A 1 167 ? -3.660 -8.969 15.986 1.00 92.50 167 GLN A N 1
ATOM 1408 C CA . GLN A 1 167 ? -3.177 -9.998 15.068 1.00 92.50 167 GLN A CA 1
ATOM 1409 C C . GLN A 1 167 ? -4.308 -10.912 14.592 1.00 92.50 167 GLN A C 1
ATOM 1411 O O . GLN A 1 167 ? -4.264 -11.397 13.462 1.00 92.50 167 GLN A O 1
ATOM 1416 N N . GLY A 1 168 ? -5.362 -11.082 15.396 1.00 92.94 168 GLY A N 1
ATOM 1417 C CA . GLY A 1 168 ? -6.572 -11.794 15.002 1.00 92.94 168 GLY A CA 1
ATOM 1418 C C . GLY A 1 168 ? -7.282 -11.170 13.799 1.00 92.94 168 GLY A C 1
ATOM 1419 O O . GLY A 1 168 ? -8.008 -11.873 13.102 1.00 92.94 168 GLY A O 1
ATOM 1420 N N . ARG A 1 169 ? -7.056 -9.890 13.494 1.00 94.88 169 ARG A N 1
ATOM 1421 C CA . ARG A 1 169 ? -7.704 -9.167 12.389 1.00 94.88 169 ARG A CA 1
ATOM 1422 C C . ARG A 1 169 ? -6.879 -9.156 11.104 1.00 94.88 169 ARG A C 1
ATOM 1424 O O . ARG A 1 169 ? -7.347 -8.635 10.096 1.00 94.88 169 ARG A O 1
ATOM 1431 N N . ILE A 1 170 ? -5.663 -9.697 11.108 1.00 96.62 170 ILE A N 1
ATOM 1432 C CA . ILE A 1 170 ? -4.726 -9.590 9.984 1.00 96.62 170 ILE A CA 1
ATOM 1433 C C . ILE A 1 170 ? -4.585 -10.943 9.297 1.00 96.62 170 ILE A C 1
ATOM 1435 O O . ILE A 1 170 ? -4.314 -11.956 9.936 1.00 96.62 170 ILE A O 1
ATOM 1439 N N . VAL A 1 171 ? -4.704 -10.954 7.972 1.00 96.50 171 VAL A N 1
ATOM 1440 C CA . VAL A 1 171 ? -4.434 -12.137 7.152 1.00 96.50 171 VAL A CA 1
ATOM 1441 C C . VAL A 1 171 ? -3.412 -11.774 6.084 1.00 96.50 171 VAL A C 1
ATOM 1443 O O . VAL A 1 171 ? -3.695 -10.983 5.184 1.00 96.50 171 VAL A O 1
ATOM 1446 N N . PHE A 1 172 ? -2.218 -12.357 6.169 1.00 97.25 172 PHE A N 1
ATOM 1447 C CA . PHE A 1 172 ? -1.218 -12.268 5.108 1.00 97.25 172 PHE A CA 1
ATOM 1448 C C . PHE A 1 172 ? -1.493 -13.321 4.045 1.00 97.25 172 PHE A C 1
ATOM 1450 O O . PHE A 1 172 ? -1.752 -14.480 4.360 1.00 97.25 172 PHE A O 1
ATOM 1457 N N . ILE A 1 173 ? -1.443 -12.909 2.781 1.00 96.00 173 ILE A N 1
ATOM 1458 C CA . ILE A 1 173 ? -1.825 -13.761 1.661 1.00 96.00 173 ILE A CA 1
ATOM 1459 C C . ILE A 1 173 ? -0.830 -13.560 0.536 1.00 96.00 173 ILE A C 1
ATOM 1461 O O . ILE A 1 173 ? -0.685 -12.456 0.009 1.00 96.00 173 ILE A O 1
ATOM 1465 N N . HIS A 1 174 ? -0.164 -14.630 0.127 1.00 94.94 174 HIS A N 1
ATOM 1466 C CA . HIS A 1 174 ? 0.622 -14.602 -1.090 1.00 94.94 174 HIS A CA 1
ATOM 1467 C C . HIS A 1 174 ? -0.301 -14.654 -2.312 1.00 94.94 174 HIS A C 1
ATOM 1469 O O . HIS A 1 174 ? -1.256 -15.428 -2.358 1.00 94.94 174 HIS A O 1
ATOM 1475 N N . TYR A 1 175 ? -0.004 -13.855 -3.334 1.00 91.25 175 TYR A N 1
ATOM 1476 C CA . TYR A 1 175 ? -0.820 -13.736 -4.543 1.00 91.25 175 TYR A CA 1
ATOM 1477 C C . TYR A 1 175 ? -1.048 -15.087 -5.238 1.00 91.25 175 TYR A C 1
ATOM 1479 O O . TYR A 1 175 ? -2.136 -15.344 -5.741 1.00 91.25 175 TYR A O 1
ATOM 1487 N N . GLU A 1 176 ? -0.070 -15.996 -5.196 1.00 88.81 176 GLU A N 1
ATOM 1488 C CA . GLU A 1 176 ? -0.249 -17.352 -5.733 1.00 88.81 176 GLU A CA 1
ATOM 1489 C C . GLU A 1 176 ? -1.281 -18.179 -4.958 1.00 88.81 176 GLU A C 1
ATOM 1491 O O . GLU A 1 176 ? -2.000 -18.937 -5.593 1.00 88.81 176 GLU A O 1
ATOM 1496 N N . GLN A 1 177 ? -1.420 -18.001 -3.637 1.00 90.19 177 GLN A N 1
ATOM 1497 C CA . GLN A 1 177 ? -2.447 -18.697 -2.842 1.00 90.19 177 GLN A CA 1
ATOM 1498 C C . GLN A 1 177 ? -3.863 -18.234 -3.217 1.00 90.19 177 GLN A C 1
ATOM 1500 O O . GLN A 1 177 ? -4.818 -19.004 -3.121 1.00 90.19 177 GLN A O 1
ATOM 1505 N N . LEU A 1 178 ? -4.011 -16.976 -3.656 1.00 87.44 178 LEU A N 1
ATOM 1506 C CA . LEU A 1 178 ? -5.269 -16.488 -4.233 1.00 87.44 178 LEU A CA 1
ATOM 1507 C C . LEU A 1 178 ? -5.529 -17.113 -5.603 1.00 87.44 178 LEU A C 1
ATOM 1509 O O . LEU A 1 178 ? -6.66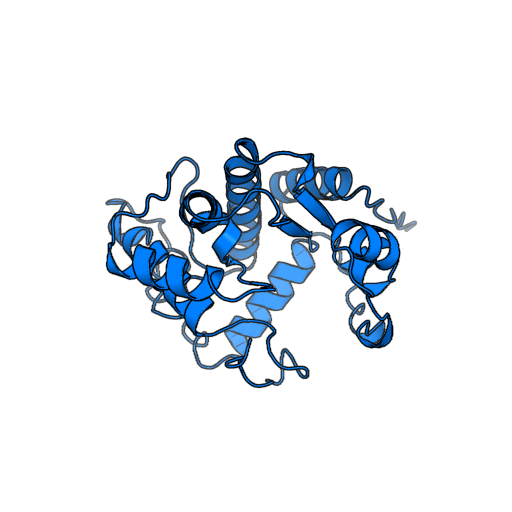4 -17.474 -5.893 1.00 87.44 178 LEU A O 1
ATOM 1513 N N . LEU A 1 179 ? -4.494 -17.240 -6.439 1.00 85.06 179 LEU A N 1
ATOM 1514 C CA . LEU A 1 179 ? -4.624 -17.795 -7.788 1.00 85.06 179 LEU A CA 1
ATOM 1515 C C . LEU A 1 179 ? -4.794 -19.319 -7.821 1.00 85.06 179 LEU A C 1
ATOM 1517 O O . LEU A 1 179 ? -5.367 -19.833 -8.776 1.00 85.06 179 LEU A O 1
ATOM 1521 N N . SER A 1 180 ? -4.288 -20.052 -6.832 1.00 83.75 180 SER A N 1
ATOM 1522 C CA . SER A 1 180 ? -4.536 -21.492 -6.688 1.00 83.75 180 SER A CA 1
ATOM 1523 C C . SER A 1 180 ? -5.859 -21.784 -5.982 1.00 83.75 180 SER A C 1
ATOM 1525 O O . SER A 1 180 ? -6.413 -22.868 -6.135 1.00 83.75 180 SER A O 1
ATOM 1527 N N . GLY A 1 181 ? -6.374 -20.814 -5.225 1.00 85.38 181 GLY A N 1
ATOM 1528 C CA . GLY A 1 181 ? -7.559 -20.971 -4.391 1.00 85.38 181 GLY A CA 1
ATOM 1529 C C . GLY A 1 181 ? -7.280 -21.584 -3.018 1.00 85.38 181 GLY A C 1
ATOM 1530 O O . GLY A 1 181 ? -8.218 -21.720 -2.233 1.00 85.38 181 GLY A O 1
ATOM 1531 N N . ASP A 1 182 ? -6.017 -21.876 -2.687 1.00 86.44 182 ASP A N 1
ATOM 1532 C CA . ASP A 1 182 ? -5.606 -22.508 -1.421 1.00 86.44 182 ASP A CA 1
ATOM 1533 C C . ASP A 1 182 ? -6.077 -21.726 -0.184 1.00 86.44 182 ASP A C 1
ATOM 1535 O O . ASP A 1 182 ? -6.293 -22.297 0.883 1.00 86.44 182 ASP A O 1
ATOM 1539 N N . ILE A 1 183 ? -6.252 -20.408 -0.318 1.00 90.00 183 ILE A N 1
ATOM 1540 C CA . ILE A 1 183 ? -6.650 -19.523 0.783 1.00 90.00 183 ILE A CA 1
ATOM 1541 C C . ILE A 1 183 ? -8.169 -19.299 0.885 1.00 90.00 183 ILE A C 1
ATOM 1543 O O . ILE A 1 183 ? -8.636 -18.707 1.858 1.00 90.00 183 ILE A O 1
ATOM 1547 N N . LEU A 1 184 ? -8.971 -19.752 -0.089 1.00 89.19 184 LEU A N 1
ATOM 1548 C CA . LEU A 1 184 ? -10.399 -19.407 -0.158 1.00 89.19 184 LEU A CA 1
ATOM 1549 C C . LEU A 1 184 ? -11.207 -19.937 1.025 1.00 89.19 184 LEU A C 1
ATOM 1551 O O . LEU A 1 184 ? -12.096 -19.238 1.512 1.00 89.19 184 LEU A O 1
ATOM 1555 N N . GLN A 1 185 ? -10.912 -21.151 1.495 1.00 88.56 185 GLN A N 1
ATOM 1556 C CA . GLN A 1 185 ? -11.609 -21.721 2.648 1.00 88.56 185 GLN A CA 1
ATOM 1557 C C . GLN A 1 185 ? -11.322 -20.907 3.913 1.00 88.56 185 GLN A C 1
ATOM 1559 O O . GLN A 1 185 ? -12.253 -20.544 4.629 1.00 88.56 185 GLN A O 1
ATOM 1564 N N . LEU A 1 186 ? -10.049 -20.563 4.146 1.00 90.25 186 LEU A N 1
ATOM 1565 C CA . LEU A 1 186 ? -9.646 -19.725 5.275 1.00 90.25 186 LEU A CA 1
ATOM 1566 C C . LEU A 1 186 ? -10.361 -18.372 5.234 1.00 90.25 186 LEU A C 1
ATOM 1568 O O . LEU A 1 186 ? -10.922 -17.946 6.239 1.00 90.25 186 LEU A O 1
ATOM 1572 N N . LEU A 1 187 ? -10.373 -17.713 4.072 1.00 91.88 187 LEU A N 1
ATOM 1573 C CA . LEU A 1 187 ? -11.038 -16.423 3.913 1.00 91.88 187 LEU A CA 1
ATOM 1574 C C . LEU A 1 187 ? -12.555 -16.516 4.074 1.00 91.88 187 LEU A C 1
ATOM 1576 O O . LEU A 1 187 ? -13.137 -15.618 4.667 1.00 91.88 187 LEU A O 1
ATOM 1580 N N . SER A 1 188 ? -13.189 -17.585 3.590 1.00 90.31 188 SER A N 1
ATOM 1581 C CA . SER A 1 188 ? -14.642 -17.754 3.718 1.00 90.31 188 SER A CA 1
ATOM 1582 C C . SER A 1 188 ? -15.064 -17.870 5.180 1.00 90.31 188 SER A C 1
ATOM 1584 O O . SER A 1 188 ? -16.034 -17.243 5.593 1.00 90.31 188 SER A O 1
ATOM 1586 N N . VAL A 1 189 ? -14.301 -18.627 5.977 1.00 90.88 189 VAL A N 1
ATOM 1587 C CA . VAL A 1 189 ? -14.511 -18.723 7.429 1.00 90.88 189 VAL A CA 1
ATOM 1588 C C . VAL A 1 189 ? -14.235 -17.379 8.094 1.00 90.88 189 VAL A C 1
ATOM 1590 O O . VAL A 1 189 ? -15.024 -16.928 8.913 1.00 90.88 189 VAL A O 1
ATOM 1593 N N . LYS A 1 190 ? -13.126 -16.723 7.735 1.00 90.81 190 LYS A N 1
ATOM 1594 C CA . LYS A 1 190 ? -12.693 -15.487 8.391 1.00 90.81 190 LYS A CA 1
ATOM 1595 C C . LYS A 1 190 ? -13.624 -14.306 8.129 1.00 90.81 190 LYS A C 1
ATOM 1597 O O . LYS A 1 190 ? -13.814 -13.497 9.023 1.00 90.81 190 LYS A O 1
ATOM 1602 N N . LEU A 1 191 ? -14.147 -14.199 6.911 1.00 88.94 191 LEU A N 1
ATOM 1603 C CA . LEU A 1 191 ? -15.052 -13.134 6.479 1.00 88.94 191 LEU A CA 1
ATOM 1604 C C . LEU A 1 191 ? -16.526 -13.473 6.729 1.00 88.94 191 LEU A C 1
ATOM 1606 O O . LEU A 1 191 ? -17.379 -12.669 6.372 1.00 88.94 191 LEU A O 1
ATOM 1610 N N . GLU A 1 192 ? -16.821 -14.674 7.241 1.00 89.00 192 GLU A N 1
ATOM 1611 C CA . GLU A 1 192 ? -18.186 -15.200 7.392 1.00 89.00 192 GLU A CA 1
ATOM 1612 C C . GLU A 1 192 ? -19.011 -15.082 6.096 1.00 89.00 192 GLU A C 1
ATOM 1614 O O . GLU A 1 192 ? -20.217 -14.841 6.089 1.00 89.00 192 GLU A O 1
ATOM 1619 N N . ALA A 1 193 ? -18.334 -15.260 4.959 1.00 86.06 193 ALA A N 1
ATOM 1620 C CA . ALA A 1 193 ? -18.881 -15.018 3.635 1.00 86.06 193 ALA A CA 1
ATOM 1621 C C . ALA A 1 193 ? -18.555 -16.174 2.694 1.00 86.06 193 ALA A C 1
ATOM 1623 O O . ALA A 1 193 ? -17.457 -16.732 2.693 1.00 86.06 193 ALA A O 1
ATOM 1624 N N . ARG A 1 194 ? -19.502 -16.519 1.819 1.00 84.38 194 ARG A N 1
ATOM 1625 C CA . ARG A 1 194 ? -19.266 -17.525 0.784 1.00 84.38 194 ARG A CA 1
ATOM 1626 C C . ARG A 1 194 ? -18.408 -16.933 -0.332 1.00 84.38 194 ARG A C 1
ATOM 1628 O O . ARG A 1 194 ? -18.888 -16.111 -1.111 1.00 84.38 194 ARG A O 1
ATOM 1635 N N . LEU A 1 195 ? -17.172 -17.406 -0.466 1.00 83.88 195 LEU A N 1
ATOM 1636 C CA . LEU A 1 195 ? -16.325 -17.079 -1.612 1.00 83.88 195 LEU A CA 1
ATOM 1637 C C . LEU A 1 195 ? -16.507 -18.103 -2.733 1.00 83.88 195 LEU A C 1
ATOM 1639 O O . LEU A 1 195 ? -16.696 -19.295 -2.490 1.00 83.88 195 LEU A O 1
ATOM 1643 N N . THR A 1 196 ? -16.453 -17.636 -3.978 1.00 76.06 196 THR A N 1
ATOM 1644 C CA . THR A 1 196 ? -16.559 -18.491 -5.167 1.00 76.06 196 THR A CA 1
ATOM 1645 C C . THR A 1 196 ? -15.235 -18.501 -5.923 1.00 76.06 196 THR A C 1
ATOM 1647 O O . THR A 1 196 ? -14.616 -17.458 -6.138 1.00 76.06 196 THR A O 1
ATOM 1650 N N . SER A 1 197 ? -14.782 -19.687 -6.334 1.00 70.19 197 SER A N 1
ATOM 1651 C CA . SER A 1 197 ? -13.530 -19.870 -7.084 1.00 70.19 197 SER A CA 1
ATOM 1652 C C . SER A 1 197 ? -13.628 -19.400 -8.537 1.00 70.19 197 SER A C 1
ATOM 1654 O O . SER A 1 197 ? -12.614 -19.241 -9.203 1.00 70.19 197 SER A O 1
ATOM 1656 N N . ASN A 1 198 ? -14.836 -19.095 -9.010 1.00 67.88 198 ASN A N 1
ATOM 1657 C CA . ASN A 1 198 ? -15.162 -18.648 -10.366 1.00 67.88 198 ASN A CA 1
ATOM 1658 C C . ASN A 1 198 ? -14.422 -17.353 -10.763 1.00 67.88 198 ASN A C 1
ATOM 1660 O O . ASN A 1 198 ? -14.310 -17.025 -11.941 1.00 67.88 198 ASN A O 1
ATOM 1664 N N . LEU A 1 199 ? -13.952 -16.588 -9.772 1.00 60.47 199 LEU A N 1
ATOM 1665 C CA . LEU A 1 199 ? -13.209 -15.342 -9.963 1.00 60.47 199 LEU A CA 1
ATOM 1666 C C . LEU A 1 199 ? -11.703 -15.568 -10.169 1.00 60.47 199 LEU A C 1
ATOM 1668 O O . LEU A 1 199 ? -11.013 -14.671 -10.671 1.00 60.47 199 LEU A O 1
ATOM 1672 N N . ILE A 1 200 ? -11.204 -16.752 -9.810 1.00 67.25 200 ILE A N 1
ATOM 1673 C CA . ILE A 1 200 ? -9.810 -17.143 -9.966 1.00 67.25 200 ILE A CA 1
ATOM 1674 C C . ILE A 1 200 ? -9.550 -17.416 -11.445 1.00 67.25 200 ILE A C 1
ATOM 1676 O O . ILE A 1 200 ? -10.204 -18.245 -12.069 1.00 67.25 200 ILE A O 1
ATOM 1680 N N . SER A 1 201 ? -8.576 -16.710 -12.013 1.00 63.09 201 SER A N 1
ATOM 1681 C CA . SER A 1 201 ? -8.104 -16.947 -13.376 1.00 63.09 201 SER A CA 1
ATOM 1682 C C . SER A 1 201 ? -6.676 -17.481 -13.306 1.00 63.09 201 SER A C 1
ATOM 1684 O O . SER A 1 201 ? -5.747 -16.676 -13.214 1.00 63.09 201 SER A O 1
ATOM 1686 N N . PRO A 1 202 ? -6.483 -18.815 -13.346 1.00 61.31 202 PRO A N 1
ATOM 1687 C CA . PRO A 1 202 ? -5.159 -19.442 -13.310 1.00 61.31 202 PRO A CA 1
ATOM 1688 C C . PRO A 1 202 ? -4.241 -18.930 -14.425 1.00 61.31 202 PRO A C 1
ATOM 1690 O O . PRO A 1 202 ? -3.031 -18.830 -14.242 1.00 61.31 202 PRO A O 1
ATOM 1693 N N . ASP A 1 203 ? -4.832 -18.508 -15.546 1.00 60.81 203 ASP A N 1
ATOM 1694 C CA . ASP A 1 203 ? -4.164 -17.844 -16.664 1.00 60.81 203 ASP A CA 1
ATOM 1695 C C . ASP A 1 203 ? -3.407 -16.563 -16.300 1.00 60.81 203 ASP A C 1
ATOM 1697 O O . ASP A 1 203 ? -2.558 -16.127 -17.069 1.00 60.81 203 ASP A O 1
ATOM 1701 N N . LEU A 1 204 ? -3.671 -15.946 -15.147 1.00 59.34 204 LEU A N 1
ATOM 1702 C CA . LEU A 1 204 ? -2.905 -14.792 -14.669 1.00 59.34 204 LEU A CA 1
ATOM 1703 C C . LEU A 1 204 ? -1.554 -15.198 -14.050 1.00 59.34 204 LEU A C 1
ATOM 1705 O O . LEU A 1 204 ? -0.700 -14.340 -13.824 1.00 59.34 204 LEU A O 1
ATOM 1709 N N . ASN A 1 205 ? -1.320 -16.493 -13.813 1.00 58.62 205 ASN A N 1
ATOM 1710 C CA . ASN A 1 205 ? -0.093 -17.033 -13.224 1.00 58.62 205 ASN A CA 1
ATOM 1711 C C . ASN A 1 205 ? 1.003 -17.288 -14.281 1.00 58.62 205 ASN A C 1
ATOM 1713 O O . ASN A 1 205 ? 1.484 -18.409 -14.444 1.00 58.62 205 ASN A O 1
ATOM 1717 N N . ARG A 1 206 ? 1.356 -16.266 -15.073 1.00 52.62 206 ARG A N 1
ATOM 1718 C CA . ARG A 1 206 ? 2.213 -16.433 -16.270 1.00 52.62 206 ARG A CA 1
ATOM 1719 C C . ARG A 1 206 ? 3.687 -16.057 -16.109 1.00 52.62 206 ARG A C 1
ATOM 1721 O O . ARG A 1 206 ? 4.452 -16.258 -17.046 1.00 52.62 206 ARG A O 1
ATOM 1728 N N . SER A 1 207 ? 4.137 -15.556 -14.962 1.00 53.47 207 SER A N 1
ATOM 1729 C CA . SER A 1 207 ? 5.512 -15.050 -14.832 1.00 53.47 207 SER A CA 1
ATOM 1730 C C . SER A 1 207 ? 6.402 -15.988 -14.013 1.00 53.47 207 SER A C 1
ATOM 1732 O O . SER A 1 207 ? 6.405 -15.944 -12.783 1.00 53.47 207 SER A O 1
ATOM 1734 N N . ARG A 1 208 ? 7.193 -16.820 -14.704 1.00 60.38 208 ARG A N 1
ATOM 1735 C CA . ARG A 1 208 ? 8.417 -17.405 -14.137 1.00 60.38 208 ARG A CA 1
ATOM 1736 C C . ARG A 1 208 ? 9.517 -16.362 -14.268 1.00 60.38 208 ARG A C 1
ATOM 1738 O O . ARG A 1 208 ? 10.036 -16.176 -15.366 1.00 60.38 208 ARG A O 1
ATOM 1745 N N . THR A 1 209 ? 9.888 -15.707 -13.175 1.00 64.06 209 THR A N 1
ATOM 1746 C CA . THR A 1 209 ? 10.936 -14.684 -13.227 1.00 64.06 209 THR A CA 1
ATOM 1747 C C . THR A 1 209 ? 12.115 -15.067 -12.346 1.00 64.06 209 THR A C 1
ATOM 1749 O O . THR A 1 209 ? 11.943 -15.519 -11.216 1.00 64.06 209 THR A O 1
ATOM 1752 N N . LYS A 1 210 ? 13.336 -14.914 -12.877 1.00 78.25 210 LYS A N 1
ATOM 1753 C CA . LYS A 1 210 ? 14.553 -15.003 -12.063 1.00 78.25 210 LYS A CA 1
ATOM 1754 C C . LYS A 1 210 ? 14.552 -13.805 -11.117 1.00 78.25 210 LYS A C 1
ATOM 1756 O O . LYS A 1 210 ? 14.520 -12.674 -11.592 1.00 78.25 210 LYS A O 1
ATOM 1761 N N . ASP A 1 211 ? 14.585 -14.056 -9.814 1.00 82.31 211 ASP A N 1
ATOM 1762 C CA . ASP A 1 211 ? 14.619 -12.990 -8.817 1.00 82.31 211 ASP A CA 1
ATOM 1763 C C . ASP A 1 211 ? 15.942 -12.217 -8.901 1.00 82.31 211 ASP A C 1
ATOM 1765 O O . ASP A 1 211 ? 17.017 -12.757 -8.623 1.00 82.31 211 ASP A O 1
ATOM 1769 N N . LYS A 1 212 ? 15.859 -10.949 -9.311 1.00 90.31 212 LYS A N 1
ATOM 1770 C CA . LYS A 1 212 ? 16.992 -10.017 -9.387 1.00 90.31 212 LYS A CA 1
ATOM 1771 C C . LYS A 1 212 ? 16.900 -8.921 -8.329 1.00 90.31 212 LYS A C 1
ATOM 1773 O O . LYS A 1 212 ? 17.730 -8.012 -8.322 1.00 90.31 212 LYS A O 1
ATOM 1778 N N . SER A 1 213 ? 15.915 -8.991 -7.435 1.00 92.19 213 SER A N 1
ATOM 1779 C CA . SER A 1 213 ? 15.708 -7.961 -6.423 1.00 92.19 213 SER A CA 1
ATOM 1780 C C . SER A 1 213 ? 16.884 -7.906 -5.436 1.00 92.19 213 SER A C 1
ATOM 1782 O O . SER A 1 213 ? 17.508 -8.935 -5.176 1.00 92.19 213 SER A O 1
ATOM 1784 N N . PRO A 1 214 ? 17.242 -6.735 -4.877 1.00 96.50 214 PRO A N 1
ATOM 1785 C CA . PRO A 1 214 ? 18.341 -6.610 -3.918 1.00 96.50 214 PRO A CA 1
ATOM 1786 C C . PRO A 1 214 ? 18.173 -7.500 -2.675 1.00 96.50 214 PRO A C 1
ATOM 1788 O O . PRO A 1 214 ? 17.058 -7.817 -2.269 1.00 96.50 214 PRO A O 1
ATOM 1791 N N . LYS A 1 215 ? 19.282 -7.854 -2.005 1.00 95.94 215 LYS A N 1
ATOM 1792 C CA . LYS A 1 215 ? 19.277 -8.778 -0.848 1.00 95.94 215 LYS A CA 1
ATOM 1793 C C . LYS A 1 215 ? 18.259 -8.398 0.240 1.00 95.94 215 LYS A C 1
ATOM 1795 O O . LYS A 1 215 ? 17.482 -9.254 0.644 1.00 95.94 215 LYS A O 1
ATOM 1800 N N . HIS A 1 216 ? 18.225 -7.132 0.656 1.00 97.00 216 HIS A N 1
ATOM 1801 C CA . HIS A 1 216 ? 17.297 -6.653 1.691 1.00 97.00 216 HIS A CA 1
ATOM 1802 C C . HIS A 1 216 ? 15.820 -6.761 1.265 1.00 97.00 216 HIS A C 1
ATOM 1804 O O . HIS A 1 216 ? 14.950 -7.044 2.086 1.00 97.00 216 HIS A O 1
ATOM 1810 N N . VAL A 1 217 ? 15.530 -6.595 -0.032 1.00 97.81 217 VAL A N 1
ATOM 1811 C CA . VAL A 1 217 ? 14.185 -6.781 -0.597 1.00 97.81 217 VAL A CA 1
ATOM 1812 C C . VAL A 1 217 ? 13.775 -8.248 -0.534 1.00 97.81 217 VAL A C 1
ATOM 1814 O O . VAL A 1 217 ? 12.676 -8.556 -0.073 1.00 97.81 217 VAL A O 1
ATOM 1817 N N . ARG A 1 218 ? 14.680 -9.161 -0.903 1.00 96.19 218 ARG A N 1
ATOM 1818 C CA . ARG A 1 218 ? 14.452 -10.611 -0.791 1.00 96.19 218 ARG A CA 1
ATOM 1819 C C . ARG A 1 218 ? 14.239 -11.056 0.649 1.00 96.19 218 ARG A C 1
ATOM 1821 O O . ARG A 1 218 ? 13.371 -11.881 0.912 1.00 96.19 218 ARG A O 1
ATOM 1828 N N . GLU A 1 219 ? 15.006 -10.515 1.589 1.00 97.31 219 GLU A N 1
ATOM 1829 C CA . GLU A 1 219 ? 14.859 -10.820 3.016 1.00 97.31 219 GLU A CA 1
ATOM 1830 C C . GLU A 1 219 ? 13.479 -10.415 3.542 1.00 97.31 219 GLU A C 1
ATOM 1832 O O . GLU A 1 219 ? 12.805 -11.232 4.177 1.00 97.31 219 GLU A O 1
ATOM 1837 N N . LEU A 1 220 ? 13.016 -9.204 3.211 1.00 98.06 220 LEU A N 1
ATOM 1838 C CA . LEU A 1 220 ? 11.669 -8.757 3.566 1.00 98.06 220 LEU A CA 1
ATOM 1839 C C . LEU A 1 220 ? 10.591 -9.611 2.885 1.00 98.06 220 LEU A C 1
ATOM 1841 O O . LEU A 1 220 ? 9.637 -10.030 3.537 1.00 98.06 220 LEU A O 1
ATOM 1845 N N . TYR A 1 221 ? 10.747 -9.935 1.602 1.00 97.44 221 TYR A N 1
ATOM 1846 C CA . TYR A 1 221 ? 9.818 -10.814 0.889 1.00 97.44 221 TYR A CA 1
ATOM 1847 C C . TYR A 1 221 ? 9.730 -12.208 1.513 1.00 97.44 221 TYR A C 1
ATOM 1849 O O . TYR A 1 221 ? 8.631 -12.721 1.724 1.00 97.44 221 TYR A O 1
ATOM 1857 N N . ASN A 1 222 ? 10.861 -12.798 1.893 1.00 96.19 222 ASN A N 1
ATOM 1858 C CA . ASN A 1 222 ? 10.894 -14.083 2.584 1.00 96.19 222 ASN A CA 1
ATOM 1859 C C . ASN A 1 222 ? 10.210 -14.008 3.954 1.00 96.19 222 ASN A C 1
ATOM 1861 O O . ASN A 1 222 ? 9.512 -14.946 4.339 1.00 96.19 222 ASN A O 1
ATOM 1865 N N . HIS A 1 223 ? 10.373 -12.903 4.686 1.00 97.88 223 HIS A N 1
ATOM 1866 C CA . HIS A 1 223 ? 9.646 -12.673 5.933 1.00 97.88 223 HIS A CA 1
ATOM 1867 C C . HIS A 1 223 ? 8.127 -12.603 5.704 1.00 97.88 223 HIS A C 1
ATOM 1869 O O . HIS A 1 223 ? 7.379 -13.308 6.379 1.00 97.88 223 HIS A O 1
ATOM 1875 N N . LEU A 1 224 ? 7.674 -11.846 4.703 1.00 97.94 224 LEU A N 1
ATOM 1876 C CA . LEU A 1 224 ? 6.258 -11.758 4.330 1.00 97.94 224 LEU A CA 1
ATOM 1877 C C . LEU A 1 224 ? 5.687 -13.113 3.878 1.00 97.94 224 LEU A C 1
ATOM 1879 O O . LEU A 1 224 ? 4.580 -13.472 4.268 1.00 97.94 224 LEU A O 1
ATOM 1883 N N . CYS A 1 225 ? 6.450 -13.906 3.119 1.00 96.56 225 CYS A N 1
ATOM 1884 C CA . CYS A 1 225 ? 6.052 -15.265 2.738 1.00 96.56 225 CYS A CA 1
ATOM 1885 C C . CYS A 1 225 ? 5.840 -16.159 3.965 1.00 96.56 225 CYS A C 1
ATOM 1887 O O . CYS A 1 225 ? 4.867 -16.909 4.010 1.00 96.56 225 CYS A O 1
ATOM 1889 N N . LYS A 1 226 ? 6.708 -16.058 4.983 1.00 96.88 226 LYS A N 1
ATOM 1890 C CA . LYS A 1 226 ? 6.534 -16.788 6.249 1.00 96.88 226 LYS A CA 1
ATOM 1891 C C . LYS A 1 226 ? 5.250 -16.371 6.966 1.00 96.88 226 LYS A C 1
ATOM 1893 O O . LYS A 1 226 ? 4.527 -17.247 7.426 1.00 96.88 226 LYS A O 1
ATOM 1898 N N . LEU A 1 227 ? 4.943 -15.071 7.013 1.00 96.69 227 LEU A N 1
ATOM 1899 C CA . LEU A 1 227 ? 3.692 -14.566 7.598 1.00 96.69 227 LEU A CA 1
ATOM 1900 C C . LEU A 1 227 ? 2.450 -15.091 6.861 1.00 96.69 227 LEU A C 1
ATOM 1902 O O . LEU A 1 227 ? 1.443 -15.381 7.496 1.00 96.69 227 LEU A O 1
ATOM 1906 N N . ALA A 1 228 ? 2.532 -15.269 5.540 1.00 95.94 228 ALA A N 1
ATOM 1907 C CA . ALA A 1 228 ? 1.466 -15.855 4.721 1.00 95.94 228 ALA A CA 1
ATOM 1908 C C . ALA A 1 228 ? 1.422 -17.399 4.745 1.00 95.94 228 ALA A C 1
ATOM 1910 O O . ALA A 1 228 ? 0.629 -18.006 4.021 1.00 95.94 228 ALA A O 1
ATOM 1911 N N . ASN A 1 229 ? 2.306 -18.053 5.510 1.00 94.50 229 ASN A N 1
ATOM 1912 C CA . ASN A 1 229 ? 2.542 -19.501 5.454 1.00 94.50 229 ASN A CA 1
ATOM 1913 C C . ASN A 1 229 ? 2.748 -20.019 4.012 1.00 94.50 229 ASN A C 1
ATOM 1915 O O . ASN A 1 229 ? 2.325 -21.116 3.641 1.00 94.50 229 ASN A O 1
ATOM 1919 N N . PHE A 1 230 ? 3.383 -19.205 3.169 1.00 92.38 230 PHE A N 1
ATOM 1920 C CA . PHE A 1 230 ? 3.641 -19.522 1.775 1.00 92.38 230 PHE A CA 1
ATOM 1921 C C . PHE A 1 230 ? 5.036 -20.125 1.626 1.00 92.38 230 PHE A C 1
ATOM 1923 O O . PHE A 1 230 ? 6.053 -19.482 1.903 1.00 92.38 230 PHE A O 1
ATOM 1930 N N . ARG A 1 231 ? 5.093 -21.378 1.165 1.00 83.69 231 ARG A N 1
ATOM 1931 C CA . ARG A 1 231 ? 6.352 -22.045 0.824 1.00 83.69 231 ARG A CA 1
ATOM 1932 C C . ARG A 1 231 ? 6.690 -21.752 -0.627 1.00 83.69 231 ARG A C 1
ATOM 1934 O O . ARG A 1 231 ? 6.024 -22.246 -1.534 1.00 83.69 231 ARG A O 1
ATOM 1941 N N . GLN A 1 232 ? 7.755 -20.986 -0.841 1.00 67.62 232 GLN A N 1
ATOM 1942 C CA . GLN A 1 232 ? 8.308 -20.818 -2.178 1.00 67.62 232 GLN A CA 1
ATOM 1943 C C . GLN A 1 232 ? 8.723 -22.187 -2.717 1.00 67.62 232 GLN A C 1
ATOM 1945 O O . GLN A 1 232 ? 9.430 -22.946 -2.048 1.00 67.62 232 GLN A O 1
ATOM 1950 N N . LYS A 1 233 ? 8.292 -22.507 -3.937 1.00 63.41 233 LYS A N 1
ATOM 1951 C CA . LYS A 1 233 ? 8.835 -23.654 -4.660 1.00 63.41 233 LYS A CA 1
ATOM 1952 C C . LYS A 1 233 ? 10.282 -23.307 -5.008 1.00 63.41 233 LYS A C 1
ATOM 1954 O O . LYS A 1 233 ? 10.527 -22.522 -5.919 1.00 63.41 233 LYS A O 1
ATOM 1959 N N . VAL A 1 234 ? 11.233 -23.836 -4.239 1.00 44.28 234 VAL A N 1
ATOM 1960 C CA . VAL A 1 234 ? 12.658 -23.733 -4.563 1.00 44.28 234 VAL A CA 1
ATOM 1961 C C . VAL A 1 234 ? 12.890 -24.615 -5.780 1.00 44.28 234 VAL A C 1
ATOM 1963 O O . VAL A 1 234 ? 12.993 -25.835 -5.674 1.00 44.28 234 VAL A O 1
ATOM 1966 N N . TRP A 1 235 ? 12.918 -23.998 -6.954 1.00 42.50 235 TRP A N 1
ATOM 1967 C CA . TRP A 1 235 ? 13.361 -24.672 -8.161 1.00 42.50 235 TRP A CA 1
ATOM 1968 C C . TRP A 1 235 ? 14.884 -24.635 -8.150 1.00 42.50 235 TRP A C 1
ATOM 1970 O O . TRP A 1 235 ? 15.495 -23.621 -8.488 1.00 42.50 235 TRP A O 1
ATOM 1980 N N . TRP A 1 236 ? 15.496 -25.729 -7.693 1.00 33.47 236 TRP A N 1
ATOM 1981 C CA . TRP A 1 236 ? 16.907 -25.984 -7.944 1.00 33.47 236 TRP A CA 1
ATOM 1982 C C . TRP A 1 236 ? 17.095 -25.997 -9.460 1.00 33.47 236 TRP A C 1
ATOM 1984 O O . TRP A 1 236 ? 16.691 -26.944 -10.133 1.00 33.47 236 TRP A O 1
ATOM 1994 N N . ASN A 1 237 ? 17.670 -24.929 -10.009 1.00 32.03 237 ASN A N 1
ATOM 1995 C CA . ASN A 1 237 ? 18.254 -25.001 -11.337 1.00 32.03 237 ASN A CA 1
ATOM 1996 C C . ASN A 1 237 ? 19.496 -25.886 -11.197 1.00 32.03 237 ASN A C 1
ATOM 1998 O O . ASN A 1 237 ? 20.571 -25.401 -10.860 1.00 32.03 237 ASN A O 1
ATOM 2002 N N . PHE A 1 238 ? 19.331 -27.194 -11.391 1.00 30.11 238 PHE A N 1
ATOM 2003 C CA . PHE A 1 238 ? 20.420 -27.998 -11.927 1.00 30.11 238 PHE A CA 1
ATOM 2004 C C . PHE A 1 238 ? 20.699 -27.432 -13.314 1.00 30.11 238 PHE A C 1
ATOM 2006 O O . PHE A 1 238 ? 19.833 -27.579 -14.166 1.00 30.11 238 PHE A O 1
ATOM 2013 N N . PHE A 1 239 ? 21.791 -26.682 -13.465 1.00 32.88 239 PHE A N 1
ATOM 2014 C CA . PHE A 1 239 ? 22.735 -26.666 -14.591 1.00 32.88 239 PHE A CA 1
ATOM 2015 C C . PHE A 1 239 ? 23.835 -25.649 -14.280 1.00 32.88 239 PHE A C 1
ATOM 2017 O O . PHE A 1 239 ? 23.503 -24.453 -14.099 1.00 32.88 239 PHE A O 1
#

Foldseek 3Di:
DVAFAAADPLGRVGGPAHPLLLVLLQVQCVCQQQVNPDPDDDPDDDCQELNHNDRPSVLSHDGDPPDQREDPDPVSVVSLLVVQVPPPDDHDDLSCLRCVLVNVVRDDLLAAAEAEDEALQVQLVSVVVCLVPPPSNVVHDDDSLSSLVSLLRSVVSNVVSCPPHDPLRYAQAYPVCLLVVVCVVVVCVSVVHHDDCVPRDVVVVPDPDDDPRDPSSVVSSVVSCVSNVHDDPPDPPPD